Protein AF-0000000086525917 (afdb_homodimer)

Sequence (280 aa):
MMDATLRRAALCASLAAGVALLPAAGRAHDAGDNVHTVMQQAVPEAPGKLAVVATVDYAPGQASEAHRHLGSVFAVVSKGEVLSQVNGGPLHRYRAGEGWYEAPGSRHQVSRNASATEPAQLVVFGLTGEHVPLTSPIGQMMDATLRRAALCASLAAGVALLPAAGRAHDAGDNVHTVMQQAVPEAPGKLAVVATVDYAPGQASEAHRHLGSVFAVVSKGEVLSQVNGGPLHRYRAGEGWYEAPGSRHQVSRNASATEPAQLVVFGLTGEHVPLTSPIGQ

Secondary structure (DSSP, 8-state):
----------------------------------EEEEEEEE-TTSTTEEEEEEEEEE-TT-BPPPEE-SSEEEEEEEESEEEEEETT---EEEETT-EEEE-TT-EEEEEEES-SSS-EEEEEEEEEETT--S-EE---/----------------------------------EEEEEEEE-TTSTTEEEEEEEEEE-TT-BPPPEE-SSEEEEEEEESEEEEEETT---EEEETT-EEEE-TT-EEEEEEES-SSS-EEEEEEEEEETT--S-EE---

Structure (mmCIF, N/CA/C/O backbone):
data_AF-0000000086525917-model_v1
#
loop_
_entity.id
_entity.type
_entity.pdbx_description
1 polymer 'Cupin domain-containing protein'
#
loop_
_atom_site.group_PDB
_atom_site.id
_atom_site.type_symbol
_atom_site.label_atom_id
_atom_site.label_alt_id
_atom_site.label_comp_id
_atom_site.label_asym_id
_atom_site.label_entity_id
_atom_site.label_seq_id
_atom_site.pdbx_PDB_ins_code
_atom_site.Cartn_x
_atom_site.Cartn_y
_atom_site.Cartn_z
_atom_site.occupancy
_atom_site.B_iso_or_equiv
_atom_site.auth_seq_id
_atom_site.auth_comp_id
_atom_site.auth_asym_id
_atom_site.auth_atom_id
_atom_site.pdbx_PDB_model_num
ATOM 1 N N . MET A 1 1 ? -84.062 23.562 48.688 1 33.09 1 MET A N 1
ATOM 2 C CA . MET A 1 1 ? -82.688 23.875 48.875 1 33.09 1 MET A CA 1
ATOM 3 C C . MET A 1 1 ? -81.812 22.781 48.281 1 33.09 1 MET A C 1
ATOM 5 O O . MET A 1 1 ? -81.625 21.703 48.875 1 33.09 1 MET A O 1
ATOM 9 N N . MET A 1 2 ? -81.875 22.609 46.875 1 34.25 2 MET A N 1
ATOM 10 C CA . MET A 1 2 ? -81.375 21.609 45.938 1 34.25 2 MET A CA 1
ATOM 11 C C . MET A 1 2 ? -79.875 21.594 45.906 1 34.25 2 MET A C 1
ATOM 13 O O . MET A 1 2 ? -79.25 22.641 45.719 1 34.25 2 MET A O 1
ATOM 17 N N . ASP A 1 3 ? -79.25 20.75 46.656 1 31.39 3 ASP A N 1
ATOM 18 C CA . ASP A 1 3 ? -77.875 20.469 46.875 1 31.39 3 ASP A CA 1
ATOM 19 C C . ASP A 1 3 ? -77.188 20.016 45.594 1 31.39 3 ASP A C 1
ATOM 21 O O . ASP A 1 3 ? -77.438 18.922 45.094 1 31.39 3 ASP A O 1
ATOM 25 N N . ALA A 1 4 ? -77.125 20.891 44.5 1 38.25 4 ALA A N 1
ATOM 26 C CA . ALA A 1 4 ? -76.438 20.531 43.25 1 38.25 4 ALA A CA 1
ATOM 27 C C . ALA A 1 4 ? -75 20.078 43.5 1 38.25 4 ALA A C 1
ATOM 29 O O . ALA A 1 4 ? -74.25 20.75 44.219 1 38.25 4 ALA A O 1
ATOM 30 N N . THR A 1 5 ? -74.812 18.734 43.594 1 39.62 5 THR A N 1
ATOM 31 C CA . THR A 1 5 ? -73.562 17.953 43.656 1 39.62 5 THR A CA 1
ATOM 32 C C . THR A 1 5 ? -72.625 18.297 42.5 1 39.62 5 THR A C 1
ATOM 34 O O . THR A 1 5 ? -73 18.109 41.344 1 39.62 5 THR A O 1
ATOM 37 N N . LEU A 1 6 ? -72 19.5 42.469 1 39.81 6 LEU A N 1
ATOM 38 C CA . LEU A 1 6 ? -71.062 19.875 41.438 1 39.81 6 LEU A CA 1
ATOM 39 C C . LEU A 1 6 ? -70 18.812 41.281 1 39.81 6 LEU A C 1
ATOM 41 O O . LEU A 1 6 ? -69.312 18.453 42.25 1 39.81 6 LEU A O 1
ATOM 45 N N . ARG A 1 7 ? -70.25 17.875 40.406 1 37.84 7 ARG A N 1
ATOM 46 C CA . ARG A 1 7 ? -69.25 16.844 40 1 37.84 7 ARG A CA 1
ATOM 47 C C . ARG A 1 7 ? -68 17.469 39.469 1 37.84 7 ARG A C 1
ATOM 49 O O . ARG A 1 7 ? -68 18.266 38.531 1 37.84 7 ARG A O 1
ATOM 56 N N . ARG A 1 8 ? -67 17.781 40.312 1 40.84 8 ARG A N 1
ATOM 57 C CA . ARG A 1 8 ? -65.688 18.234 39.969 1 40.84 8 ARG A CA 1
ATOM 58 C C . ARG A 1 8 ? -65 17.25 39 1 40.84 8 ARG A C 1
ATOM 60 O O . ARG A 1 8 ? -64.875 16.062 39.312 1 40.84 8 ARG A O 1
ATOM 67 N N . ALA A 1 9 ? -65.25 17.391 37.688 1 36.97 9 ALA A N 1
ATOM 68 C CA . ALA A 1 9 ? -64.5 16.609 36.688 1 36.97 9 ALA A CA 1
ATOM 69 C C . ALA A 1 9 ? -63.031 16.734 36.844 1 36.97 9 ALA A C 1
ATOM 71 O O . ALA A 1 9 ? -62.5 17.859 36.906 1 36.97 9 ALA A O 1
ATOM 72 N N . ALA A 1 10 ? -62.344 15.773 37.438 1 40.5 10 ALA A N 1
ATOM 73 C CA . ALA A 1 10 ? -60.906 15.57 37.562 1 40.5 10 ALA A CA 1
ATOM 74 C C . ALA A 1 10 ? -60.25 15.477 36.188 1 40.5 10 ALA A C 1
ATOM 76 O O . ALA A 1 10 ? -60.562 14.594 35.406 1 40.5 10 ALA A O 1
ATOM 77 N N . LEU A 1 11 ? -60.094 16.641 35.5 1 39.81 11 LEU A N 1
ATOM 78 C CA . LEU A 1 11 ? -59.312 16.609 34.25 1 39.81 11 LEU A CA 1
ATOM 79 C C . LEU A 1 11 ? -57.969 15.93 34.5 1 39.81 11 LEU A C 1
ATOM 81 O O . LEU A 1 11 ? -57.188 16.344 35.375 1 39.81 11 LEU A O 1
ATOM 85 N N . CYS A 1 12 ? -57.781 14.648 34.188 1 41.06 12 CYS A N 1
ATOM 86 C CA . CYS A 1 12 ? -56.531 13.867 34.188 1 41.06 12 CYS A CA 1
ATOM 87 C C . CYS A 1 12 ? -55.562 14.422 33.156 1 41.06 12 CYS A C 1
ATOM 89 O O . CYS A 1 12 ? -55.812 14.422 31.969 1 41.06 12 CYS A O 1
ATOM 91 N N . ALA A 1 13 ? -54.906 15.555 33.438 1 42.28 13 ALA A N 1
ATOM 92 C CA . ALA A 1 13 ? -53.812 16.031 32.625 1 42.28 13 ALA A CA 1
ATOM 93 C C . ALA A 1 13 ? -52.781 14.922 32.375 1 42.28 13 ALA A C 1
AT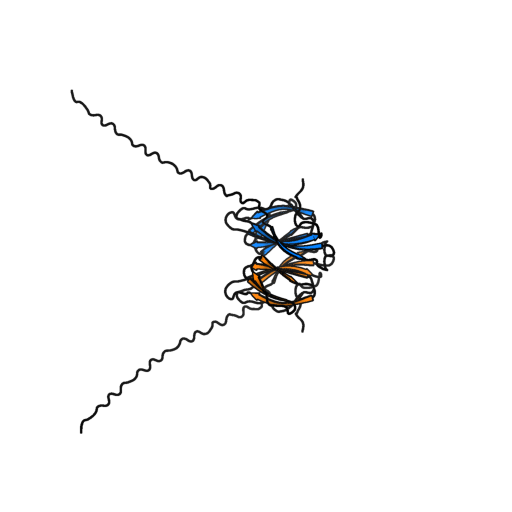OM 95 O O . ALA A 1 13 ? -52.25 14.367 33.312 1 42.28 13 ALA A O 1
ATOM 96 N N . SER A 1 14 ? -52.969 14.125 31.344 1 43.91 14 SER A N 1
ATOM 97 C CA . SER A 1 14 ? -51.969 13.18 30.891 1 43.91 14 SER A CA 1
ATOM 98 C C . SER A 1 14 ? -50.656 13.883 30.594 1 43.91 14 SER A C 1
ATOM 100 O O . SER A 1 14 ? -50.594 14.828 29.812 1 43.91 14 SER A O 1
ATOM 102 N N . LEU A 1 15 ? -49.75 14.023 31.547 1 48.81 15 LEU A N 1
ATOM 103 C CA . LEU A 1 15 ? -48.375 14.453 31.359 1 48.81 15 LEU A CA 1
ATOM 104 C C . LEU A 1 15 ? -47.656 13.57 30.344 1 48.81 15 LEU A C 1
ATOM 106 O O . LEU A 1 15 ? -47.438 12.383 30.594 1 48.81 15 LEU A O 1
ATOM 110 N N . ALA A 1 16 ? -47.844 13.867 29.062 1 45.06 16 ALA A N 1
ATOM 111 C CA . ALA A 1 16 ? -47 13.219 28.062 1 45.06 16 ALA A CA 1
ATOM 112 C C . ALA A 1 16 ? -45.531 13.453 28.359 1 45.06 16 ALA A C 1
ATOM 114 O O . ALA A 1 16 ? -45.062 14.594 28.344 1 45.06 16 ALA A O 1
ATOM 115 N N . ALA A 1 17 ? -44.844 12.602 29.125 1 47.62 17 ALA A N 1
ATOM 116 C CA . ALA A 1 17 ? -43.406 12.609 29.281 1 47.62 17 ALA A CA 1
ATOM 117 C C . ALA A 1 17 ? -42.688 12.492 27.938 1 47.62 17 ALA A C 1
ATOM 119 O O . ALA A 1 17 ? -42.812 11.484 27.25 1 47.62 17 ALA A O 1
ATOM 120 N N . GLY A 1 18 ? -42.469 13.641 27.219 1 46.22 18 GLY A N 1
ATOM 121 C CA . GLY A 1 18 ? -41.625 13.617 26.047 1 46.22 18 GLY A CA 1
ATOM 122 C C . GLY A 1 18 ? -40.281 12.922 26.266 1 46.22 18 GLY A C 1
ATOM 123 O O . GLY A 1 18 ? -39.562 13.242 27.219 1 46.22 18 GLY A O 1
ATOM 124 N N . VAL A 1 19 ? -40.125 11.695 25.75 1 49.75 19 VAL A N 1
ATOM 125 C CA . VAL A 1 19 ? -38.844 11.023 25.703 1 49.75 19 VAL A CA 1
ATOM 126 C C . VAL A 1 19 ? -37.812 11.898 24.953 1 49.75 19 VAL A C 1
ATOM 128 O O . VAL A 1 19 ? -37.969 12.133 23.75 1 49.75 19 VAL A O 1
ATOM 131 N N . ALA A 1 20 ? -37.156 12.844 25.672 1 45.22 20 ALA A N 1
ATOM 132 C CA . ALA A 1 20 ? -35.969 13.477 25.062 1 45.22 20 ALA A CA 1
ATOM 133 C C . ALA A 1 20 ? -35.031 12.43 24.5 1 45.22 20 ALA A C 1
ATOM 135 O O . 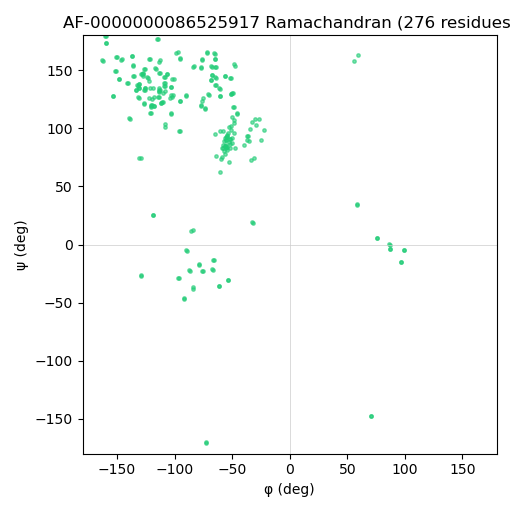ALA A 1 20 ? -34.469 11.633 25.234 1 45.22 20 ALA A O 1
ATOM 136 N N . LEU A 1 21 ? -35.094 12.117 23.234 1 47.06 21 LEU A N 1
ATOM 137 C CA . LEU A 1 21 ? -34 11.359 22.609 1 47.06 21 LEU A CA 1
ATOM 138 C C . LEU A 1 21 ? -32.656 12.016 22.875 1 47.06 21 LEU A C 1
ATOM 140 O O . LEU A 1 21 ? -32.375 13.094 22.328 1 47.06 21 LEU A O 1
ATOM 144 N N . LEU A 1 22 ? -32.031 11.758 24.047 1 44.56 22 LEU A N 1
ATOM 145 C CA . LEU A 1 22 ? -30.641 12.172 24.188 1 44.56 22 LEU A CA 1
ATOM 146 C C . LEU A 1 22 ? -29.828 11.781 22.938 1 44.56 22 LEU A C 1
ATOM 148 O O . LEU A 1 22 ? -29.922 10.648 22.469 1 44.56 22 LEU A O 1
ATOM 152 N N . PRO A 1 23 ? -29.391 12.797 22.219 1 44.66 23 PRO A N 1
ATOM 153 C CA . PRO A 1 23 ? -28.469 12.367 21.172 1 44.66 23 PRO A CA 1
ATOM 154 C C . PRO A 1 23 ? -27.359 11.453 21.688 1 44.66 23 PRO A C 1
ATOM 156 O O . PRO A 1 23 ? -26.922 11.602 22.844 1 44.66 23 PRO A O 1
ATOM 159 N N . ALA A 1 24 ? -27.375 10.188 21.359 1 38.22 24 ALA A N 1
ATOM 160 C CA . ALA A 1 24 ? -26.188 9.391 21.625 1 38.22 24 ALA A CA 1
ATOM 161 C C . ALA A 1 24 ? -24.922 10.195 21.328 1 38.22 24 ALA A C 1
ATOM 163 O O . ALA A 1 24 ? -24.703 10.648 20.203 1 38.22 24 ALA A O 1
ATOM 164 N N . ALA A 1 25 ? -24.438 10.977 22.281 1 35.47 25 ALA A N 1
ATOM 165 C CA . ALA A 1 25 ? -23.062 11.438 22.031 1 35.47 25 ALA A CA 1
ATOM 166 C C . ALA A 1 25 ? -22.234 10.344 21.375 1 35.47 25 ALA A C 1
ATOM 168 O O . ALA A 1 25 ? -22.141 9.227 21.891 1 35.47 25 ALA A O 1
ATOM 169 N N . GLY A 1 26 ? -22.156 10.312 20.109 1 36.97 26 GLY A N 1
ATOM 170 C CA . GLY A 1 26 ? -21.172 9.43 19.516 1 36.97 26 GLY A CA 1
ATOM 171 C C . GLY A 1 26 ? -19.891 9.312 20.328 1 36.97 26 GLY A C 1
ATOM 172 O O . GLY A 1 26 ? -19.359 10.32 20.797 1 36.97 26 GLY A O 1
ATOM 173 N N . ARG A 1 27 ? -19.734 8.25 21.109 1 36.31 27 ARG A N 1
ATOM 174 C CA . ARG A 1 27 ? -18.422 8.008 21.703 1 36.31 27 ARG A CA 1
ATOM 175 C C . ARG A 1 27 ? -17.312 8.641 20.859 1 36.31 27 ARG A C 1
ATOM 177 O O . ARG A 1 27 ? -17.219 8.383 19.656 1 36.31 27 ARG A O 1
ATOM 184 N N . ALA A 1 28 ? -16.938 9.867 21.094 1 34.94 28 ALA A N 1
ATOM 185 C CA . ALA A 1 28 ? -15.648 10.273 20.547 1 34.94 28 ALA A CA 1
ATOM 186 C C . ALA A 1 28 ? -14.688 9.094 20.484 1 34.94 28 ALA A C 1
ATOM 188 O O . ALA A 1 28 ? -14.352 8.5 21.516 1 34.94 28 ALA A O 1
ATOM 189 N N . HIS A 1 29 ? -14.789 8.156 19.609 1 40 29 HIS A N 1
ATOM 190 C CA . HIS A 1 29 ? -13.789 7.105 19.516 1 40 29 HIS A CA 1
ATOM 191 C C . HIS A 1 29 ? -12.406 7.629 19.875 1 40 29 HIS A C 1
ATOM 193 O O . HIS A 1 29 ? -12.023 8.727 19.469 1 40 29 HIS A O 1
ATOM 199 N N . ASP A 1 30 ? -11.859 7.367 20.938 1 38.81 30 ASP A N 1
ATOM 200 C CA . ASP A 1 30 ? -10.508 7.621 21.438 1 38.81 30 ASP A CA 1
ATOM 201 C C . ASP A 1 30 ? -9.492 7.645 20.297 1 38.81 30 ASP A C 1
ATOM 203 O O . ASP A 1 30 ? -9.602 6.859 19.359 1 38.81 30 ASP A O 1
ATOM 207 N N . ALA A 1 31 ? -8.914 8.797 19.875 1 45.47 31 ALA A N 1
ATOM 208 C CA . ALA A 1 31 ? -7.777 9.055 19 1 45.47 31 ALA A CA 1
ATOM 209 C C . ALA A 1 31 ? -6.73 7.953 19.109 1 45.47 31 ALA A C 1
ATOM 211 O O . ALA A 1 31 ? -5.691 8.141 19.75 1 45.47 31 ALA A O 1
ATOM 212 N N . GLY A 1 32 ? -7.105 6.777 19.625 1 50.53 32 GLY A N 1
ATOM 213 C CA . GLY A 1 32 ? -6.066 5.766 19.703 1 50.53 32 GLY A CA 1
ATOM 214 C C . GLY A 1 32 ? -5.289 5.613 18.406 1 50.53 32 GLY A C 1
ATOM 215 O O . GLY A 1 32 ? -5.699 6.133 17.359 1 50.53 32 GLY A O 1
ATOM 216 N N . ASP A 1 33 ? -3.998 5.098 18.531 1 67.25 33 ASP A N 1
ATOM 217 C CA . ASP A 1 33 ? -3.092 4.867 17.422 1 67.25 33 ASP A CA 1
ATOM 218 C C . ASP A 1 33 ? -3.742 3.98 16.359 1 67.25 33 ASP A C 1
ATOM 220 O O . ASP A 1 33 ? -4.074 2.824 16.625 1 67.25 33 ASP A O 1
ATOM 224 N N . ASN A 1 34 ? -4.344 4.449 15.359 1 91.56 34 ASN A N 1
ATOM 225 C CA . ASN A 1 34 ? -5.039 3.727 14.297 1 91.56 34 ASN A CA 1
ATOM 226 C C . ASN A 1 34 ? -4.082 3.299 13.195 1 91.56 34 ASN A C 1
ATOM 228 O O . ASN A 1 34 ? -4.516 2.926 12.102 1 91.56 34 ASN A O 1
ATOM 232 N N . VAL A 1 35 ? -2.766 3.453 13.57 1 96.06 35 VAL A N 1
ATOM 233 C CA . VAL A 1 35 ? -1.749 3.053 12.602 1 96.06 35 VAL A CA 1
ATOM 234 C C . VAL A 1 35 ? -1.166 1.697 13 1 96.06 35 VAL A C 1
ATOM 236 O O . VAL A 1 35 ? -0.721 1.512 14.133 1 96.06 35 VAL A O 1
ATOM 239 N N . HIS A 1 36 ? -1.15 0.739 12.133 1 97 36 HIS A N 1
ATOM 240 C CA . HIS A 1 36 ? -0.613 -0.601 12.344 1 97 36 HIS A CA 1
ATOM 241 C C . HIS A 1 36 ? 0.493 -0.913 11.344 1 97 36 HIS A C 1
ATOM 243 O O . HIS A 1 36 ? 0.228 -1.069 10.148 1 97 36 HIS A O 1
ATOM 249 N N . THR A 1 37 ? 1.729 -1.052 11.914 1 97.62 37 THR A N 1
ATOM 250 C CA . THR A 1 37 ? 2.84 -1.391 11.031 1 97.62 37 THR A CA 1
ATOM 251 C C . THR A 1 37 ? 2.719 -2.828 10.539 1 97.62 37 THR A C 1
ATOM 253 O O . THR A 1 37 ? 2.545 -3.754 11.336 1 97.62 37 THR A O 1
ATOM 256 N N . VAL A 1 38 ? 2.828 -3.004 9.219 1 98.69 38 VAL A N 1
ATOM 257 C CA . VAL A 1 38 ? 2.789 -4.324 8.602 1 98.69 38 VAL A CA 1
ATOM 258 C C . VAL A 1 38 ? 4.207 -4.875 8.469 1 98.69 38 VAL A C 1
ATOM 260 O O . VAL A 1 38 ? 4.469 -6.023 8.836 1 98.69 38 VAL A O 1
ATOM 263 N N . MET A 1 39 ? 5.148 -4.027 7.969 1 98.44 39 MET A N 1
ATOM 264 C CA . MET A 1 39 ? 6.551 -4.402 7.836 1 98.44 39 MET A CA 1
ATOM 265 C C . MET A 1 39 ? 7.426 -3.166 7.645 1 98.44 39 MET A C 1
ATOM 267 O O . MET A 1 39 ? 6.93 -2.096 7.297 1 98.44 39 MET A O 1
ATOM 271 N N . GLN A 1 40 ? 8.664 -3.305 7.926 1 98.31 40 GLN A N 1
ATOM 272 C CA . GLN A 1 40 ? 9.734 -2.361 7.629 1 98.31 40 GLN A CA 1
ATOM 273 C C . GLN A 1 40 ? 10.922 -3.062 6.973 1 98.31 40 GLN A C 1
ATOM 275 O O . GLN A 1 40 ? 11.281 -4.176 7.363 1 98.31 40 GLN A O 1
ATOM 280 N N . GLN A 1 41 ? 11.461 -2.416 5.996 1 98.5 41 GLN A N 1
ATOM 281 C CA . GLN A 1 41 ? 12.492 -3.094 5.211 1 98.5 41 GLN A CA 1
ATOM 282 C C . GLN A 1 41 ? 13.445 -2.09 4.578 1 98.5 41 GLN A C 1
ATOM 284 O O . GLN A 1 41 ? 13.016 -1.128 3.939 1 98.5 41 GLN A O 1
ATOM 289 N N . ALA A 1 42 ? 14.766 -2.311 4.809 1 98.5 42 ALA A N 1
ATOM 290 C CA . ALA A 1 42 ? 15.727 -1.592 3.971 1 98.5 42 ALA A CA 1
ATOM 291 C C . ALA A 1 42 ? 15.672 -2.094 2.531 1 98.5 42 ALA A C 1
ATOM 293 O O . ALA A 1 42 ? 15.492 -3.289 2.289 1 98.5 42 ALA A O 1
ATOM 294 N N . VAL A 1 43 ? 15.812 -1.153 1.599 1 98.56 43 VAL A N 1
ATOM 295 C CA . VAL A 1 43 ? 15.797 -1.553 0.196 1 98.56 43 VAL A CA 1
ATOM 296 C C . VAL A 1 43 ? 17.031 -1.002 -0.511 1 98.56 43 VAL A C 1
ATOM 298 O O . VAL A 1 43 ? 17.5 0.094 -0.193 1 98.56 43 VAL A O 1
ATOM 301 N N . PRO A 1 44 ? 17.547 -1.73 -1.468 1 98.31 44 PRO A N 1
ATOM 302 C CA . PRO A 1 44 ? 18.766 -1.266 -2.135 1 98.31 44 PRO A CA 1
ATOM 303 C C . PRO A 1 44 ? 18.547 0.007 -2.949 1 98.31 44 PRO A C 1
ATOM 305 O O . PRO A 1 44 ? 19.484 0.761 -3.191 1 98.31 44 PRO A O 1
ATOM 308 N N . GLU A 1 45 ? 17.328 0.297 -3.34 1 98.31 45 GLU A N 1
ATOM 309 C CA . GLU A 1 45 ? 17.031 1.445 -4.191 1 98.31 45 GLU A CA 1
ATOM 310 C C . GLU A 1 45 ? 17.078 2.748 -3.398 1 98.31 45 GLU A C 1
ATOM 312 O O . GLU A 1 45 ? 17.234 3.828 -3.977 1 98.31 45 GLU A O 1
ATOM 317 N N . ALA A 1 46 ? 16.906 2.652 -2.08 1 98.31 46 ALA A N 1
ATOM 318 C CA . ALA A 1 46 ? 16.875 3.826 -1.21 1 98.31 46 ALA A CA 1
ATOM 319 C C . ALA A 1 46 ? 17.828 3.658 -0.032 1 98.31 46 ALA A C 1
ATOM 321 O O . ALA A 1 46 ? 17.391 3.543 1.116 1 98.31 46 ALA A O 1
ATOM 322 N N . PRO A 1 47 ? 19.141 3.785 -0.338 1 97.31 47 PRO A N 1
ATOM 323 C CA . PRO A 1 47 ? 20.109 3.549 0.732 1 97.31 47 PRO A CA 1
ATOM 324 C C . PRO A 1 47 ? 19.938 4.504 1.91 1 97.31 47 PRO A C 1
ATOM 326 O O . PRO A 1 47 ? 19.75 5.707 1.712 1 97.31 47 PRO A O 1
ATOM 329 N N . GLY A 1 48 ? 19.969 3.932 3.094 1 96.81 48 GLY A N 1
ATOM 330 C CA . GLY A 1 48 ? 19.875 4.73 4.305 1 96.81 48 GLY A CA 1
ATOM 331 C C . GLY A 1 48 ? 18.438 5.008 4.727 1 96.81 48 GLY A C 1
ATOM 332 O O . GLY A 1 48 ? 18.203 5.715 5.707 1 96.81 48 GLY A O 1
ATOM 333 N N . LYS A 1 49 ? 17.531 4.477 3.934 1 98.19 49 LYS A N 1
ATOM 334 C CA . LYS A 1 49 ? 16.125 4.609 4.254 1 98.19 49 LYS A CA 1
ATOM 335 C C . LYS A 1 49 ? 15.5 3.258 4.594 1 98.19 49 LYS A C 1
ATOM 337 O O . LYS A 1 49 ? 16.078 2.211 4.285 1 98.19 49 LYS A O 1
ATOM 342 N N . LEU A 1 50 ? 14.445 3.348 5.305 1 98.25 50 LEU A N 1
ATOM 343 C CA . LEU A 1 50 ? 13.555 2.201 5.465 1 98.25 50 LEU A CA 1
ATOM 344 C C . LEU A 1 50 ? 12.25 2.412 4.707 1 98.25 50 LEU A C 1
ATOM 346 O O . LEU A 1 50 ? 11.664 3.498 4.758 1 98.25 50 LEU A O 1
ATOM 350 N N . ALA A 1 51 ? 11.859 1.391 3.945 1 98.75 51 ALA A N 1
ATOM 351 C CA . ALA A 1 51 ? 10.469 1.314 3.529 1 98.75 51 ALA A CA 1
ATOM 352 C C . ALA A 1 51 ? 9.578 0.842 4.676 1 98.75 51 ALA A C 1
ATOM 354 O O . ALA A 1 51 ? 9.844 -0.193 5.293 1 98.75 51 ALA A O 1
ATOM 355 N N . VAL A 1 52 ? 8.602 1.61 4.992 1 98.69 52 VAL A N 1
ATOM 356 C CA . VAL A 1 52 ? 7.629 1.267 6.027 1 98.69 52 VAL A CA 1
ATOM 357 C C . VAL A 1 52 ? 6.254 1.061 5.402 1 98.69 52 VAL A C 1
ATOM 359 O O . VAL A 1 52 ? 5.781 1.904 4.637 1 98.69 52 VAL A O 1
ATOM 362 N N . VAL A 1 53 ? 5.613 -0.092 5.672 1 98.88 53 VAL A N 1
ATOM 363 C CA . VAL A 1 53 ? 4.254 -0.389 5.234 1 98.88 53 VAL A CA 1
ATOM 364 C C . VAL A 1 53 ? 3.332 -0.478 6.449 1 98.88 53 VAL A C 1
ATOM 366 O O . VAL A 1 53 ? 3.648 -1.156 7.43 1 98.88 53 VAL A O 1
ATOM 369 N N . ALA A 1 54 ? 2.219 0.199 6.328 1 98.69 54 ALA A N 1
ATOM 370 C CA . ALA A 1 54 ? 1.287 0.198 7.453 1 98.69 54 ALA A CA 1
ATOM 371 C C . ALA A 1 54 ? -0.159 0.255 6.969 1 98.69 54 ALA A C 1
ATOM 373 O O . ALA A 1 54 ? -0.421 0.628 5.824 1 98.69 54 ALA A O 1
ATOM 374 N N . THR A 1 55 ? -1.064 -0.163 7.801 1 98.81 55 THR A N 1
ATOM 375 C CA . THR A 1 55 ? -2.48 0.147 7.629 1 98.81 55 THR A CA 1
ATOM 376 C C . THR A 1 55 ? -2.936 1.182 8.656 1 98.81 55 THR A C 1
ATOM 378 O O . THR A 1 55 ? -2.393 1.247 9.758 1 98.81 55 THR A O 1
ATOM 381 N N . VAL A 1 56 ? -3.852 2.002 8.258 1 98.69 56 VAL A N 1
ATOM 382 C CA . VAL A 1 56 ? -4.512 2.971 9.125 1 98.69 56 VAL A CA 1
ATOM 383 C C . VAL A 1 56 ? -6.016 2.703 9.148 1 98.69 56 VAL A C 1
ATOM 385 O O . VAL A 1 56 ? -6.688 2.793 8.117 1 98.69 56 VAL A O 1
ATOM 388 N N . ASP A 1 57 ? -6.488 2.426 10.281 1 98.5 57 ASP A N 1
ATOM 389 C CA . ASP A 1 57 ? -7.906 2.115 10.414 1 98.5 57 ASP A CA 1
ATOM 390 C C . ASP A 1 57 ? -8.68 3.297 11 1 98.5 57 ASP A C 1
ATOM 392 O O . ASP A 1 57 ? -8.242 3.9 11.984 1 98.5 57 ASP A O 1
ATOM 396 N N . TYR A 1 58 ? -9.812 3.57 10.398 1 98.44 58 TYR A N 1
ATOM 397 C CA . TYR A 1 58 ? -10.711 4.602 10.906 1 98.44 58 TYR A CA 1
ATOM 398 C C . TYR A 1 58 ? -12.07 4.016 11.258 1 98.44 58 TYR A C 1
ATOM 400 O O . TYR A 1 58 ? -12.75 3.441 10.406 1 98.44 58 TYR A O 1
ATOM 408 N N . ALA A 1 59 ? -12.438 4.145 12.477 1 98.06 59 ALA A N 1
ATOM 409 C CA . ALA A 1 59 ? -13.844 3.932 12.812 1 98.06 59 ALA A CA 1
ATOM 410 C C . ALA A 1 59 ? -14.727 4.996 12.172 1 98.06 59 ALA A C 1
ATOM 412 O O . ALA A 1 59 ? -14.227 6 11.664 1 98.06 59 ALA A O 1
ATOM 413 N N . PRO A 1 60 ? -16.109 4.758 12.117 1 98.38 60 PRO A N 1
ATOM 414 C CA . PRO A 1 60 ? -17 5.793 11.594 1 98.38 60 PRO A CA 1
ATOM 415 C C . PRO A 1 60 ? -16.734 7.164 12.219 1 98.38 60 PRO A C 1
ATOM 417 O O . PRO A 1 60 ? -16.766 7.305 13.438 1 98.38 60 PRO A O 1
ATOM 420 N N . GLY A 1 61 ? -16.375 8.055 11.391 1 96.88 61 GLY A N 1
ATOM 421 C CA . GLY A 1 61 ? -16.219 9.43 11.82 1 96.88 61 GLY A CA 1
ATOM 422 C C . GLY A 1 61 ? -14.844 9.727 12.383 1 96.88 61 GLY A C 1
ATOM 423 O O . GLY A 1 61 ? -14.516 10.883 12.664 1 96.88 61 GLY A O 1
ATOM 424 N N . GLN A 1 62 ? -14.023 8.773 12.484 1 98.06 62 GLN A N 1
ATOM 425 C CA . GLN A 1 62 ? -12.727 8.953 13.133 1 98.06 62 GLN A CA 1
ATOM 426 C C . GLN A 1 62 ? -11.75 9.68 12.211 1 98.06 62 GLN A C 1
ATOM 428 O O . GLN A 1 62 ? -11.875 9.617 10.992 1 98.06 62 GLN A O 1
ATOM 433 N N . ALA A 1 63 ? -10.836 10.375 12.859 1 97.69 63 ALA A N 1
ATOM 434 C CA . ALA A 1 63 ? -9.789 11.102 12.141 1 97.69 63 ALA A CA 1
ATOM 435 C C . ALA A 1 63 ? -8.43 10.898 12.797 1 97.69 63 ALA A C 1
ATOM 437 O O . ALA A 1 63 ? -8.344 10.547 13.977 1 97.69 63 ALA A O 1
ATOM 438 N N . SER A 1 64 ? -7.422 11.039 11.969 1 97 64 SER A N 1
ATOM 439 C CA . SER A 1 64 ? -6.066 11.125 12.508 1 97 64 SER A CA 1
ATOM 440 C C . SER A 1 64 ? -5.738 12.547 12.945 1 97 64 SER A C 1
ATOM 442 O O . SER A 1 64 ? -6.27 13.516 12.391 1 97 64 SER A O 1
ATOM 444 N N . GLU A 1 65 ? -4.812 12.625 13.93 1 95.5 65 GLU A N 1
ATOM 445 C CA . GLU A 1 65 ? -4.266 13.945 14.242 1 95.5 65 GLU A CA 1
ATOM 446 C C . GLU A 1 65 ? -3.428 14.477 13.086 1 95.5 65 GLU A C 1
ATOM 448 O O . GLU A 1 65 ? -2.74 13.711 12.398 1 95.5 65 GLU A O 1
ATOM 453 N N . ALA A 1 66 ? -3.502 15.805 12.945 1 97.25 66 ALA A N 1
ATOM 454 C CA . ALA A 1 66 ? -2.641 16.438 11.953 1 97.25 66 ALA A CA 1
ATOM 455 C C . ALA A 1 66 ? -1.173 16.109 12.211 1 97.25 66 ALA A C 1
ATOM 457 O O . ALA A 1 66 ? -0.731 16.078 13.359 1 97.25 66 ALA A O 1
ATOM 458 N N . HIS A 1 67 ? -0.396 15.961 11.141 1 97.56 67 HIS A N 1
ATOM 459 C CA . HIS A 1 67 ? 0.997 15.539 11.266 1 97.56 67 HIS A CA 1
ATOM 460 C C . HIS A 1 67 ? 1.8 15.922 10.031 1 97.56 67 HIS A C 1
ATOM 462 O O . HIS A 1 67 ? 1.246 16.453 9.062 1 97.56 67 HIS A O 1
ATOM 468 N N . ARG A 1 68 ? 3.129 15.695 10.141 1 97.56 68 ARG A N 1
ATOM 469 C CA . ARG A 1 68 ? 4.051 15.883 9.023 1 97.56 68 ARG A CA 1
ATOM 470 C C . ARG A 1 68 ? 4.703 14.562 8.625 1 97.56 68 ARG A C 1
ATOM 472 O O . ARG A 1 68 ? 4.855 13.664 9.453 1 97.56 68 ARG A O 1
ATOM 479 N N . HIS A 1 69 ? 5.02 14.516 7.41 1 97.75 69 HIS A N 1
ATOM 480 C CA . HIS A 1 69 ? 5.84 13.43 6.895 1 97.75 69 HIS A CA 1
ATOM 481 C C . HIS A 1 69 ? 7.227 13.922 6.496 1 97.75 69 HIS A C 1
ATOM 483 O O . HIS A 1 69 ? 7.352 14.812 5.645 1 97.75 69 HIS A O 1
ATOM 489 N N . LEU A 1 70 ? 8.234 13.336 7.086 1 97.44 70 LEU A N 1
ATOM 490 C CA . LEU A 1 70 ? 9.594 13.781 6.789 1 97.44 70 LEU A CA 1
ATOM 491 C C . LEU A 1 70 ? 10.148 13.055 5.57 1 97.44 70 LEU A C 1
ATOM 493 O O . LEU A 1 70 ? 11.133 13.5 4.973 1 97.44 70 LEU A O 1
ATOM 497 N N . GLY A 1 71 ? 9.625 11.914 5.227 1 98.19 71 GLY A N 1
ATOM 498 C CA . GLY A 1 71 ? 9.914 11.203 3.99 1 98.19 71 GLY A CA 1
ATOM 499 C C . GLY A 1 71 ? 8.711 11.078 3.076 1 98.19 71 GLY A C 1
ATOM 500 O O . GLY A 1 71 ? 7.629 11.562 3.398 1 98.19 71 GLY A O 1
ATOM 501 N N . SER A 1 72 ? 8.93 10.477 1.854 1 98.81 72 SER A N 1
ATOM 502 C CA . SER A 1 72 ? 7.844 10.242 0.907 1 98.81 72 SER A CA 1
ATOM 503 C C . SER A 1 72 ? 6.824 9.258 1.468 1 98.81 72 SER A C 1
ATOM 505 O O . SER A 1 72 ? 7.195 8.25 2.066 1 98.81 72 SER A O 1
ATOM 507 N N . VAL A 1 73 ? 5.547 9.578 1.272 1 98.88 73 VAL A N 1
ATOM 508 C CA . VAL A 1 73 ? 4.473 8.688 1.696 1 98.88 73 VAL A CA 1
ATOM 509 C C . VAL A 1 73 ? 3.463 8.523 0.563 1 98.88 73 VAL A C 1
ATOM 511 O O . VAL A 1 73 ? 3.102 9.492 -0.105 1 98.88 73 VAL A O 1
ATOM 514 N N . PHE A 1 74 ? 3.016 7.301 0.339 1 98.94 74 PHE A N 1
ATOM 515 C CA . PHE A 1 74 ? 1.93 6.93 -0.56 1 98.94 74 PHE A CA 1
ATOM 516 C C . PHE A 1 74 ? 0.755 6.348 0.218 1 98.94 74 PHE A C 1
ATOM 518 O O . PHE A 1 74 ? 0.93 5.426 1.019 1 98.94 74 PHE A O 1
ATOM 525 N N . ALA A 1 75 ? -0.394 6.871 0.008 1 98.94 75 ALA A N 1
ATOM 526 C CA . ALA A 1 75 ? -1.594 6.355 0.664 1 98.94 75 ALA A CA 1
ATOM 527 C C . ALA A 1 75 ? -2.604 5.848 -0.361 1 98.94 75 ALA A C 1
ATOM 529 O O . ALA A 1 75 ? -2.822 6.484 -1.395 1 98.94 75 ALA A O 1
ATOM 530 N N . VAL A 1 76 ? -3.158 4.738 -0.143 1 99 76 VAL A N 1
ATOM 531 C CA . VAL A 1 76 ? -4.254 4.176 -0.925 1 99 76 VAL A CA 1
ATOM 532 C C . VAL A 1 76 ? -5.418 3.826 -0.004 1 99 76 VAL A C 1
ATOM 534 O O . VAL A 1 76 ? -5.227 3.211 1.046 1 99 76 VAL A O 1
ATOM 537 N N . VAL A 1 77 ? -6.609 4.188 -0.397 1 98.94 77 VAL A N 1
ATOM 538 C CA . VAL A 1 77 ? -7.781 3.762 0.359 1 98.94 77 VAL A CA 1
ATOM 539 C C . VAL A 1 77 ? -8.094 2.301 0.047 1 98.94 77 VAL A C 1
ATOM 541 O O . VAL A 1 77 ? -8.367 1.95 -1.104 1 98.94 77 VAL A O 1
ATOM 544 N N . SER A 1 78 ? -8.039 1.497 1.102 1 98.88 78 SER A N 1
ATOM 545 C CA . SER A 1 78 ? -8.305 0.079 0.884 1 98.88 78 SER A CA 1
ATOM 546 C C . SER A 1 78 ? -9.758 -0.264 1.19 1 98.88 78 SER A C 1
ATOM 548 O O . SER A 1 78 ? -10.273 -1.281 0.723 1 98.88 78 SER A O 1
ATOM 550 N N . LYS A 1 79 ? -10.367 0.448 2.068 1 98.69 79 LYS A N 1
ATOM 551 C CA . LYS A 1 79 ? -11.766 0.277 2.445 1 98.69 79 LYS A CA 1
ATOM 552 C C . LYS A 1 79 ? -12.445 1.625 2.676 1 98.69 79 LYS A C 1
ATOM 554 O O . LYS A 1 79 ? -11.867 2.518 3.299 1 98.69 79 LYS A O 1
ATOM 559 N N . GLY A 1 80 ? -13.711 1.721 2.188 1 98.75 80 GLY A N 1
ATOM 560 C CA . GLY A 1 80 ? -14.492 2.924 2.434 1 98.75 80 GLY A CA 1
ATOM 561 C C . GLY A 1 80 ? -13.984 4.129 1.659 1 98.75 80 GLY A C 1
ATOM 562 O O . GLY A 1 80 ? -13.641 4.016 0.481 1 98.75 80 GLY A O 1
ATOM 563 N N . GLU A 1 81 ? -14.164 5.27 2.293 1 98.94 81 GLU A N 1
ATOM 564 C CA . GLU A 1 81 ? -13.75 6.555 1.736 1 98.94 81 GLU A CA 1
ATOM 565 C C . GLU A 1 81 ? -13.047 7.414 2.787 1 98.94 81 GLU A C 1
ATOM 567 O O . GLU A 1 81 ? -13.445 7.422 3.953 1 98.94 81 GLU A O 1
ATOM 572 N N . VAL A 1 82 ? -12.062 8.156 2.326 1 98.94 82 VAL A N 1
ATOM 573 C CA . VAL A 1 82 ? -11.281 8.977 3.242 1 98.94 82 VAL A CA 1
ATOM 574 C C . VAL A 1 82 ? -11.172 10.398 2.695 1 98.94 82 VAL A C 1
ATOM 576 O O . VAL A 1 82 ? -10.961 10.602 1.498 1 98.94 82 VAL A O 1
ATOM 579 N N . LEU A 1 83 ? -11.375 11.352 3.561 1 98.94 83 LEU A N 1
ATOM 580 C CA . LEU A 1 83 ? -11.102 12.758 3.26 1 98.94 83 LEU A CA 1
ATOM 581 C C . LEU A 1 83 ? -9.664 13.117 3.641 1 98.94 83 LEU A C 1
ATOM 583 O O . LEU A 1 83 ? -9.219 12.828 4.754 1 98.94 83 LEU A O 1
ATOM 587 N N . SER A 1 84 ? -8.938 13.703 2.691 1 98.94 84 SER A N 1
ATOM 588 C CA . SER A 1 84 ? -7.547 14.07 2.943 1 98.94 84 SER A CA 1
ATOM 589 C C . SER A 1 84 ? -7.254 15.492 2.475 1 98.94 84 SER A C 1
ATOM 591 O O . SER A 1 84 ? -7.668 15.883 1.384 1 98.94 84 SER A O 1
ATOM 593 N N . GLN A 1 85 ? -6.613 16.266 3.271 1 98.88 85 GLN A N 1
ATOM 594 C CA . GLN A 1 85 ? -6.094 17.594 2.961 1 98.88 85 GLN A CA 1
ATOM 595 C C . GLN A 1 85 ? -4.605 17.688 3.295 1 98.88 85 GLN A C 1
ATOM 597 O O . GLN A 1 85 ? -4.211 17.484 4.445 1 98.88 85 GLN A O 1
ATOM 602 N N . VAL A 1 86 ? -3.867 18 2.309 1 98.81 86 VAL A N 1
ATOM 603 C CA . VAL A 1 86 ? -2.414 18.031 2.443 1 98.81 86 VAL A CA 1
ATOM 604 C C . VAL A 1 86 ? -1.874 19.375 1.978 1 98.81 86 VAL A C 1
ATOM 606 O O . VAL A 1 86 ? -2.307 19.906 0.951 1 98.81 86 VAL A O 1
ATOM 609 N N . ASN A 1 87 ? -1.011 19.953 2.748 1 98.56 87 ASN A N 1
ATOM 610 C CA . ASN A 1 87 ? -0.264 21.172 2.436 1 98.56 87 ASN A CA 1
ATOM 611 C C . ASN A 1 87 ? -1.196 22.344 2.141 1 98.56 87 ASN A C 1
ATOM 613 O O . ASN A 1 87 ? -0.944 23.125 1.223 1 98.56 87 ASN A O 1
ATOM 617 N N . GLY A 1 88 ? -2.252 22.391 2.77 1 97.88 88 GLY A N 1
ATOM 618 C CA . GLY A 1 88 ? -3.168 23.5 2.643 1 97.88 88 GLY A CA 1
ATOM 619 C C . GLY A 1 88 ? -3.975 23.484 1.359 1 97.88 88 GLY A C 1
ATOM 620 O O . GLY A 1 88 ? -4.656 24.453 1.024 1 97.88 88 GLY A O 1
ATOM 621 N N . GLY A 1 89 ? -3.828 22.422 0.604 1 98.5 89 GLY A N 1
ATOM 622 C CA . GLY A 1 89 ? -4.625 22.281 -0.603 1 98.5 89 GLY A CA 1
ATOM 623 C C . GLY A 1 89 ? -6.082 21.953 -0.32 1 98.5 89 GLY A C 1
ATOM 624 O O . GLY A 1 89 ? -6.523 22 0.83 1 98.5 89 GLY A O 1
ATOM 625 N N . PRO A 1 90 ? -6.816 21.594 -1.398 1 98.69 90 PRO A N 1
ATOM 626 C CA . PRO A 1 90 ? -8.234 21.266 -1.205 1 98.69 90 PRO A CA 1
ATOM 627 C C . PRO A 1 90 ? -8.438 19.969 -0.427 1 98.69 90 PRO A C 1
ATOM 629 O O . PRO A 1 90 ? -7.559 19.094 -0.43 1 98.69 90 PRO A O 1
ATOM 632 N N . LEU A 1 91 ? -9.57 19.891 0.24 1 98.81 91 LEU A N 1
ATOM 633 C CA . LEU A 1 91 ? -10.023 18.625 0.837 1 98.81 91 LEU A CA 1
ATOM 634 C C . LEU A 1 91 ? -10.523 17.672 -0.234 1 98.81 91 LEU A C 1
ATOM 636 O O . LEU A 1 91 ? -11.523 17.938 -0.901 1 98.81 91 LEU A O 1
ATOM 640 N N . HIS A 1 92 ? -9.906 16.547 -0.401 1 98.88 92 HIS A N 1
ATOM 641 C CA . HIS A 1 92 ? -10.273 15.578 -1.423 1 98.88 92 HIS A CA 1
ATOM 642 C C . HIS A 1 92 ? -10.906 14.336 -0.8 1 98.88 92 HIS A C 1
ATOM 644 O O . HIS A 1 92 ? -10.445 13.852 0.237 1 98.88 92 HIS A O 1
ATOM 650 N N . ARG A 1 93 ? -11.914 13.852 -1.43 1 98.94 93 ARG A N 1
ATOM 651 C CA . ARG A 1 93 ? -12.484 12.562 -1.074 1 98.94 93 ARG A CA 1
ATOM 652 C C . ARG A 1 93 ? -11.914 11.453 -1.948 1 98.94 93 ARG A C 1
ATOM 654 O O . ARG A 1 93 ? -12.008 11.508 -3.176 1 98.94 93 ARG A O 1
ATOM 661 N N . TYR A 1 94 ? -11.359 10.484 -1.362 1 98.94 94 TYR A N 1
ATOM 662 C CA . TYR A 1 94 ? -10.805 9.328 -2.062 1 98.94 94 TYR A CA 1
ATOM 663 C C . TYR A 1 94 ? -11.594 8.062 -1.732 1 98.94 94 TYR A C 1
ATOM 665 O O . TYR A 1 94 ? -11.859 7.781 -0.562 1 98.94 94 TYR A O 1
ATOM 673 N N . ARG A 1 95 ? -11.922 7.32 -2.734 1 98.88 95 ARG A N 1
ATOM 674 C CA . ARG A 1 95 ? -12.617 6.047 -2.57 1 98.88 95 ARG A CA 1
ATOM 675 C C . ARG A 1 95 ? -11.641 4.879 -2.604 1 98.88 95 ARG A C 1
ATOM 677 O O . ARG A 1 95 ? -10.492 5.039 -3.012 1 98.88 95 ARG A O 1
ATOM 684 N N . ALA A 1 96 ? -12.164 3.697 -2.15 1 98.75 96 ALA A N 1
ATOM 685 C CA . ALA A 1 96 ? -11.328 2.5 -2.203 1 98.75 96 ALA A CA 1
ATOM 686 C C . ALA A 1 96 ? -10.703 2.326 -3.584 1 98.75 96 ALA A C 1
ATOM 688 O O . ALA A 1 96 ? -11.398 2.434 -4.602 1 98.75 96 ALA A O 1
ATOM 689 N N . GLY A 1 97 ? -9.445 2.117 -3.588 1 98.44 97 GLY A N 1
ATOM 690 C CA . GLY A 1 97 ? -8.711 1.949 -4.832 1 98.44 97 GLY A CA 1
ATOM 691 C C . GLY A 1 97 ? -8.055 3.227 -5.312 1 98.44 97 GLY A C 1
ATOM 692 O O . GLY A 1 97 ? -7.184 3.193 -6.184 1 98.44 97 GLY A O 1
ATOM 693 N N . GLU A 1 98 ? -8.453 4.363 -4.77 1 98.88 98 GLU A N 1
ATOM 694 C CA . GLU A 1 98 ? -7.82 5.641 -5.078 1 98.88 98 GLU A CA 1
ATOM 695 C C . GLU A 1 98 ? -6.754 5.988 -4.043 1 98.88 98 GLU A C 1
ATOM 697 O O . GLU A 1 98 ? -6.727 5.41 -2.953 1 98.88 98 GLU A O 1
ATOM 702 N N . GLY A 1 99 ? -5.832 6.875 -4.371 1 98.88 99 GLY A N 1
ATOM 703 C CA . GLY A 1 99 ? -4.754 7.223 -3.459 1 98.88 99 GLY A CA 1
ATOM 704 C C . GLY A 1 99 ? -4.09 8.547 -3.797 1 98.88 99 GLY A C 1
ATOM 705 O O . GLY A 1 99 ? -4.516 9.242 -4.723 1 98.88 99 GLY A O 1
ATOM 706 N N . TRP A 1 100 ? -3.119 8.922 -3.002 1 98.94 100 TRP A N 1
ATOM 707 C CA . TRP A 1 100 ? -2.367 10.148 -3.209 1 98.94 100 TRP A CA 1
ATOM 708 C C . TRP A 1 100 ? -0.942 10.016 -2.684 1 98.94 100 TRP A C 1
ATOM 710 O O . TRP A 1 100 ? -0.633 9.078 -1.945 1 98.94 100 TRP A O 1
ATOM 720 N N . TYR A 1 101 ? -0.081 10.883 -3.139 1 98.94 101 TYR A N 1
ATOM 721 C CA . TYR A 1 101 ? 1.322 10.969 -2.75 1 98.94 101 TYR A CA 1
ATOM 722 C C . TYR A 1 101 ? 1.572 12.203 -1.891 1 98.94 101 TYR A C 1
ATOM 724 O O . TYR A 1 101 ? 1.034 13.281 -2.164 1 98.94 101 TYR A O 1
ATOM 732 N N . GLU A 1 102 ? 2.314 12.039 -0.866 1 98.88 102 GLU A N 1
ATOM 733 C CA . GLU A 1 102 ? 2.809 13.141 -0.041 1 98.88 102 GLU A CA 1
ATOM 734 C C . GLU A 1 102 ? 4.336 13.195 -0.059 1 98.88 102 GLU A C 1
ATOM 736 O O . GLU A 1 102 ? 5.004 12.297 0.449 1 98.88 102 GLU A O 1
ATOM 741 N N . ALA A 1 103 ? 4.898 14.297 -0.532 1 98.69 103 ALA A N 1
ATOM 742 C CA . ALA A 1 103 ? 6.34 14.484 -0.641 1 98.69 103 ALA A CA 1
ATOM 743 C C . ALA A 1 103 ? 6.961 14.773 0.724 1 98.69 103 ALA A C 1
ATOM 745 O O . ALA A 1 103 ? 6.262 15.156 1.662 1 98.69 103 ALA A O 1
ATOM 746 N N . PRO A 1 104 ? 8.32 14.531 0.831 1 98.31 104 PRO A N 1
ATOM 747 C CA . PRO A 1 104 ? 8.977 14.883 2.094 1 98.31 104 PRO A CA 1
ATOM 748 C C . PRO A 1 104 ? 8.68 16.312 2.531 1 98.31 104 PRO A C 1
ATOM 750 O O . PRO A 1 104 ? 8.719 17.234 1.713 1 98.31 104 PRO A O 1
ATOM 753 N N . GLY A 1 105 ? 8.266 16.422 3.754 1 97.69 105 GLY A N 1
ATOM 754 C CA . GLY A 1 105 ? 7.965 17.734 4.305 1 97.69 105 GLY A CA 1
ATOM 755 C C . GLY A 1 105 ? 6.484 18.062 4.289 1 97.69 105 GLY A C 1
ATOM 756 O O . GLY A 1 105 ? 6.066 19.094 4.832 1 97.69 105 GLY A O 1
ATOM 757 N N . SER A 1 106 ? 5.699 17.266 3.75 1 98.44 106 SER A N 1
ATOM 758 C CA . SER A 1 106 ? 4.27 17.531 3.615 1 98.44 106 SER A CA 1
ATOM 759 C C . SER A 1 106 ? 3.596 17.625 4.98 1 98.44 106 SER A C 1
ATOM 761 O O . SER A 1 106 ? 3.939 16.891 5.906 1 98.44 106 SER A O 1
ATOM 763 N N . ARG A 1 107 ? 2.684 18.5 5.047 1 98.69 107 ARG A N 1
ATOM 764 C CA . ARG A 1 107 ? 1.782 18.641 6.184 1 98.69 107 ARG A CA 1
ATOM 765 C C . ARG A 1 107 ? 0.41 18.062 5.879 1 98.69 107 ARG A C 1
ATOM 767 O O . ARG A 1 107 ? -0.29 18.531 4.98 1 98.69 107 ARG A O 1
ATOM 774 N N . HIS A 1 108 ? 0.065 17.031 6.516 1 98.56 108 HIS A N 1
ATOM 775 C CA . HIS A 1 108 ? -1.217 16.359 6.363 1 98.56 108 HIS A CA 1
ATOM 776 C C . HIS A 1 108 ? -2.219 16.828 7.41 1 98.56 108 HIS A C 1
ATOM 778 O O . HIS A 1 108 ? -2.268 16.281 8.516 1 98.56 108 HIS A O 1
ATOM 784 N N . GLN A 1 109 ? -3.074 17.75 7.055 1 98.38 109 GLN A N 1
ATOM 785 C CA . GLN A 1 109 ? -3.92 18.453 8.008 1 98.38 109 GLN A CA 1
ATOM 786 C C . GLN A 1 109 ? -5.184 17.672 8.328 1 98.38 109 GLN A C 1
ATOM 788 O O . GLN A 1 109 ? -5.668 17.688 9.461 1 98.38 109 GLN A O 1
ATOM 793 N N . VAL A 1 110 ? -5.684 17.016 7.266 1 98.44 110 VAL A N 1
ATOM 794 C CA . VAL A 1 110 ? -6.898 16.234 7.473 1 98.44 110 VAL A CA 1
ATOM 795 C C . VAL A 1 110 ? -6.719 14.844 6.883 1 98.44 110 VAL A C 1
ATOM 797 O O . VAL A 1 110 ? -6.32 14.695 5.727 1 98.44 110 VAL A O 1
ATOM 800 N N . SER A 1 111 ? -6.934 13.906 7.594 1 98.38 111 SER A N 1
ATOM 801 C CA . SER A 1 111 ? -7.145 12.508 7.207 1 98.38 111 SER A CA 1
ATOM 802 C C . SER A 1 111 ? -8.258 11.875 8.031 1 98.38 111 SER A C 1
ATOM 804 O O . SER A 1 111 ? -8.078 11.586 9.211 1 98.38 111 SER A O 1
ATOM 806 N N . ARG A 1 112 ? -9.375 11.633 7.375 1 98.31 112 ARG A N 1
ATOM 807 C CA . ARG A 1 112 ? -10.516 11.227 8.188 1 98.31 112 ARG A CA 1
ATOM 808 C C . ARG A 1 112 ? -11.477 10.352 7.395 1 98.31 112 ARG A C 1
ATOM 810 O O . ARG A 1 112 ? -11.594 10.5 6.176 1 98.31 112 ARG A O 1
ATOM 817 N N . ASN A 1 113 ? -12.109 9.477 8.172 1 98.81 113 ASN A N 1
ATOM 818 C CA . ASN A 1 113 ? -13.195 8.695 7.602 1 98.81 113 ASN A CA 1
ATOM 819 C C . ASN A 1 113 ? -14.328 9.586 7.09 1 98.81 113 ASN A C 1
ATOM 821 O O . ASN A 1 113 ? -14.836 10.43 7.828 1 98.81 113 ASN A O 1
ATOM 825 N N . ALA A 1 114 ? -14.719 9.375 5.855 1 98.81 114 ALA A N 1
ATOM 826 C CA . ALA A 1 114 ? -15.773 10.195 5.262 1 98.81 114 ALA A CA 1
ATOM 827 C C . ALA A 1 114 ? -17.156 9.75 5.73 1 98.81 114 ALA A C 1
ATOM 829 O O . ALA A 1 114 ? -18.141 10.461 5.535 1 98.81 114 ALA A O 1
ATOM 830 N N . SER A 1 115 ? -17.219 8.586 6.246 1 98.88 115 SER A N 1
ATOM 831 C CA . SER A 1 115 ? -18.5 8.016 6.637 1 98.88 115 SER A CA 1
ATOM 832 C C . SER A 1 115 ? -18.719 8.133 8.141 1 98.88 115 SER A C 1
ATOM 834 O O . SER A 1 115 ? -17.797 7.895 8.93 1 98.88 115 SER A O 1
ATOM 836 N N . ALA A 1 116 ? -19.922 8.398 8.547 1 98.31 116 ALA A N 1
ATOM 837 C CA . ALA A 1 116 ? -20.312 8.414 9.961 1 98.31 116 ALA A CA 1
ATOM 838 C C . ALA A 1 116 ? -20.781 7.039 10.422 1 98.31 116 ALA A C 1
ATOM 840 O O . ALA A 1 116 ? -21 6.82 11.617 1 98.31 116 ALA A O 1
ATOM 841 N N . THR A 1 117 ? -20.875 6.082 9.5 1 98.69 117 THR A N 1
ATOM 842 C CA . THR A 1 117 ? -21.5 4.828 9.891 1 98.69 117 THR A CA 1
ATOM 843 C C . THR A 1 117 ? -20.625 3.641 9.516 1 98.69 117 THR A C 1
ATOM 845 O O . THR A 1 117 ? -20.719 2.57 10.117 1 98.69 117 THR A O 1
ATOM 848 N N . GLU A 1 118 ? -19.781 3.746 8.508 1 98.75 118 GLU A N 1
ATOM 849 C CA . GLU A 1 118 ? -18.953 2.646 8.039 1 98.75 118 GLU A CA 1
ATOM 850 C C . GLU A 1 118 ? -17.469 2.928 8.297 1 98.75 118 GLU A C 1
ATOM 852 O O . GLU A 1 118 ? -17.031 4.074 8.227 1 98.75 118 GLU A O 1
ATOM 857 N N . PRO A 1 119 ? -16.703 1.893 8.555 1 98.69 119 PRO A N 1
ATOM 858 C CA . PRO A 1 119 ? -15.258 2.105 8.719 1 98.69 119 PRO A CA 1
ATOM 859 C C . PRO A 1 119 ? -14.547 2.426 7.406 1 98.69 119 PRO A C 1
ATOM 861 O O . PRO A 1 119 ? -15.133 2.256 6.332 1 98.69 119 PRO A O 1
ATOM 864 N N . ALA A 1 120 ? -13.352 2.91 7.531 1 98.81 120 ALA A N 1
ATOM 865 C CA . ALA A 1 120 ? -12.453 3.117 6.406 1 98.81 120 ALA A CA 1
ATOM 866 C C . ALA A 1 120 ? -11.031 2.666 6.746 1 98.81 120 ALA A C 1
ATOM 868 O O . ALA A 1 120 ? -10.711 2.436 7.918 1 98.81 120 ALA A O 1
ATOM 869 N N . GLN A 1 121 ? -10.242 2.463 5.664 1 98.88 121 GLN A N 1
ATOM 870 C CA . GLN A 1 121 ? -8.867 2.016 5.875 1 98.88 121 GLN A CA 1
ATOM 871 C C . GLN A 1 121 ? -7.938 2.559 4.793 1 98.88 121 GLN A C 1
ATOM 873 O O . GLN A 1 121 ? -8.32 2.654 3.627 1 98.88 121 GLN A O 1
ATOM 878 N N . LEU A 1 122 ? -6.77 2.887 5.211 1 98.88 122 LEU A N 1
ATOM 879 C CA . LEU A 1 122 ? -5.668 3.168 4.297 1 98.88 122 LEU A CA 1
ATOM 880 C C . LEU A 1 122 ? -4.621 2.062 4.352 1 98.88 122 LEU A C 1
ATOM 882 O O . LEU A 1 122 ? -4.398 1.464 5.406 1 98.88 122 LEU A O 1
ATOM 886 N N . VAL A 1 123 ? -4.039 1.757 3.273 1 98.94 123 VAL A N 1
ATOM 887 C CA . VAL A 1 123 ? -2.705 1.17 3.215 1 98.94 123 VAL A CA 1
ATOM 888 C C . VAL A 1 123 ? -1.685 2.244 2.842 1 98.94 123 VAL A C 1
ATOM 890 O O . VAL A 1 123 ? -1.872 2.975 1.866 1 98.94 123 VAL A O 1
ATOM 893 N N . VAL A 1 124 ? -0.627 2.352 3.631 1 98.88 124 VAL A N 1
ATOM 894 C CA . VAL A 1 124 ? 0.355 3.412 3.434 1 98.88 124 VAL A CA 1
ATOM 895 C C . VAL A 1 124 ? 1.737 2.801 3.213 1 98.88 124 VAL A C 1
ATOM 897 O O . VAL A 1 124 ? 2.098 1.815 3.861 1 98.88 124 VAL A O 1
ATOM 900 N N . PHE A 1 125 ? 2.457 3.391 2.32 1 98.88 125 PHE A N 1
ATOM 901 C CA . PHE A 1 125 ? 3.863 3.094 2.08 1 98.88 125 PHE A CA 1
ATOM 902 C C . PHE A 1 125 ? 4.727 4.332 2.299 1 98.88 125 PHE A C 1
ATOM 904 O O . PHE A 1 125 ? 4.441 5.395 1.745 1 98.88 125 PHE A O 1
ATOM 911 N N . GLY A 1 126 ? 5.73 4.238 3.146 1 98.75 126 GLY A N 1
ATOM 912 C CA . GLY A 1 126 ? 6.625 5.355 3.41 1 98.75 126 GLY A CA 1
ATOM 913 C C . GLY A 1 126 ? 8.086 5.016 3.172 1 98.75 126 GLY A C 1
ATOM 914 O O . GLY A 1 126 ? 8.5 3.875 3.369 1 98.75 126 GLY A O 1
ATOM 915 N N . LEU A 1 127 ? 8.852 5.938 2.688 1 98.75 127 LEU A N 1
ATOM 916 C CA . LEU A 1 127 ? 10.312 5.887 2.67 1 98.75 127 LEU A CA 1
ATOM 917 C C . LEU A 1 127 ? 10.898 6.871 3.674 1 98.75 127 LEU A C 1
ATOM 919 O O . LEU A 1 127 ? 10.953 8.078 3.412 1 98.75 127 LEU A O 1
ATOM 923 N N . THR A 1 128 ? 11.312 6.344 4.816 1 97.19 128 THR A N 1
ATOM 924 C CA . THR A 1 128 ? 11.742 7.195 5.918 1 97.19 128 THR A CA 1
ATOM 925 C C . THR A 1 128 ? 13.18 6.875 6.32 1 97.19 128 THR A C 1
ATOM 927 O O . THR A 1 128 ? 13.672 5.781 6.051 1 97.19 128 THR A O 1
ATOM 930 N N . GLY A 1 129 ? 13.766 7.816 6.973 1 94.62 129 GLY A N 1
ATOM 931 C CA . GLY A 1 129 ? 15.062 7.512 7.57 1 94.62 129 GLY A CA 1
ATOM 932 C C . GLY A 1 129 ? 14.977 6.457 8.656 1 94.62 129 GLY A C 1
ATOM 933 O O . GLY A 1 129 ? 13.922 6.258 9.258 1 94.62 129 GLY A O 1
ATOM 934 N N . GLU A 1 130 ? 16.047 5.688 8.906 1 89.31 130 GLU A N 1
ATOM 935 C CA . GLU A 1 130 ? 16.078 4.566 9.844 1 89.31 130 GLU A CA 1
ATOM 936 C C . GLU A 1 130 ? 15.586 4.988 11.227 1 89.31 130 GLU A C 1
ATOM 938 O O . GLU A 1 130 ? 14.922 4.211 11.914 1 89.31 130 GLU A O 1
ATOM 943 N N . HIS A 1 131 ? 15.781 6.234 11.625 1 89.31 131 HIS A N 1
ATOM 944 C CA . HIS A 1 131 ? 15.336 6.652 12.945 1 89.31 131 HIS A CA 1
ATOM 945 C C . HIS A 1 131 ? 14.297 7.766 12.852 1 89.31 131 HIS A C 1
ATOM 947 O O . HIS A 1 131 ? 14.117 8.531 13.805 1 89.31 131 HIS A O 1
ATOM 953 N N . VAL A 1 132 ? 13.695 7.742 11.797 1 92.75 132 VAL A N 1
ATOM 954 C CA . VAL A 1 132 ? 12.664 8.758 11.578 1 92.75 132 VAL A CA 1
ATOM 955 C C . VAL A 1 132 ? 11.289 8.094 11.562 1 92.75 132 VAL A C 1
ATOM 957 O O . VAL A 1 132 ? 11.039 7.18 10.773 1 92.75 132 VAL A O 1
ATOM 960 N N . PRO A 1 133 ? 10.453 8.555 12.469 1 93.81 133 PRO A N 1
ATOM 961 C CA . PRO A 1 133 ? 9.117 7.953 12.484 1 93.81 133 PRO A CA 1
ATOM 962 C C . PRO A 1 133 ? 8.328 8.242 11.211 1 93.81 133 PRO A C 1
ATOM 964 O O . PRO A 1 133 ? 8.609 9.219 10.508 1 93.81 133 PRO A O 1
ATOM 967 N N . LEU A 1 134 ? 7.297 7.434 10.922 1 95.69 134 LEU A N 1
ATOM 968 C CA . LEU A 1 134 ? 6.43 7.586 9.758 1 95.69 134 LEU A CA 1
ATOM 969 C C . LEU A 1 134 ? 5.699 8.922 9.797 1 95.69 134 LEU A C 1
ATOM 971 O O . LEU A 1 134 ? 5.426 9.516 8.75 1 95.69 134 LEU A O 1
ATOM 975 N N . THR A 1 135 ? 5.332 9.359 11.016 1 95.94 135 THR A N 1
ATOM 976 C CA . THR A 1 135 ? 4.688 10.656 11.211 1 95.94 135 THR A CA 1
ATOM 977 C C . THR A 1 135 ? 5.402 11.461 12.297 1 95.94 135 THR A C 1
ATOM 979 O O . THR A 1 135 ? 5.961 10.883 13.234 1 95.94 135 THR A O 1
ATOM 982 N N . SER A 1 136 ? 5.418 12.742 12.133 1 95.19 136 SER A N 1
ATOM 983 C CA . SER A 1 136 ? 5.965 13.68 13.109 1 95.19 136 SER A CA 1
ATOM 984 C C . SER A 1 136 ? 4.945 14.758 13.477 1 95.19 136 SER A C 1
ATOM 986 O O . SER A 1 136 ? 4.035 15.047 12.695 1 95.19 136 SER A O 1
ATOM 988 N N . PRO A 1 137 ? 5.047 15.258 14.664 1 94.12 137 PRO A N 1
ATOM 989 C CA . PRO A 1 137 ? 4.113 16.328 15.023 1 94.12 137 PRO A CA 1
ATOM 990 C C . PRO A 1 137 ? 4.07 17.453 13.984 1 94.12 137 PRO A C 1
ATOM 992 O O . PRO A 1 137 ? 5.102 17.797 13.406 1 94.12 137 PRO A O 1
ATOM 995 N N . ILE A 1 138 ? 2.834 17.969 13.805 1 93.44 138 ILE A N 1
ATOM 996 C CA . ILE A 1 138 ? 2.602 18.891 12.695 1 93.44 138 ILE A CA 1
ATOM 997 C C . ILE A 1 138 ? 3.369 20.188 12.93 1 93.44 138 ILE A C 1
ATOM 999 O O . ILE A 1 138 ? 3.732 20.875 11.977 1 93.44 138 ILE A O 1
ATOM 1003 N N . GLY A 1 139 ? 3.891 20.406 14.18 1 78.62 139 GLY A N 1
ATOM 1004 C CA . GLY A 1 139 ? 4.535 21.656 14.547 1 78.62 139 GLY A CA 1
ATOM 1005 C C . GLY A 1 139 ? 3.619 22.859 14.406 1 78.62 139 GLY A C 1
ATOM 1006 O O . GLY A 1 139 ? 2.479 22.734 13.953 1 78.62 139 GLY A O 1
ATOM 1007 N N . GLN A 1 140 ? 3.945 23.938 15 1 59.31 140 GLN A N 1
ATOM 1008 C CA . GLN A 1 140 ? 3.293 25.234 14.867 1 59.31 140 GLN A CA 1
ATOM 1009 C C . GLN A 1 140 ? 3.533 25.844 13.492 1 59.31 140 GLN A C 1
ATOM 1011 O O . GLN A 1 140 ? 4.559 25.562 12.859 1 59.31 140 GLN A O 1
ATOM 1016 N N . MET B 1 1 ? -54.281 -81.5 -16.812 1 32.59 1 MET B N 1
ATOM 1017 C CA . MET B 1 1 ? -53.688 -80.625 -17.828 1 32.59 1 MET B CA 1
ATOM 1018 C C . MET B 1 1 ? -53.875 -79.188 -17.469 1 32.59 1 MET B C 1
ATOM 1020 O O . MET B 1 1 ? -54.875 -78.562 -17.844 1 32.59 1 MET B O 1
ATOM 1024 N N . MET B 1 2 ? -53.531 -78.812 -16.109 1 40.22 2 MET B N 1
ATOM 1025 C CA . MET B 1 2 ? -53.688 -77.562 -15.398 1 40.22 2 MET B CA 1
ATOM 1026 C C . MET B 1 2 ? -52.906 -76.438 -16.078 1 40.22 2 MET B C 1
ATOM 1028 O O . MET B 1 2 ? -51.719 -76.562 -16.359 1 40.22 2 MET B O 1
ATOM 1032 N N . ASP B 1 3 ? -53.531 -75.625 -16.891 1 36.81 3 ASP B N 1
ATOM 1033 C CA . ASP B 1 3 ? -53.094 -74.5 -17.688 1 36.81 3 ASP B CA 1
ATOM 1034 C C . ASP B 1 3 ? -52.469 -73.375 -16.812 1 36.81 3 ASP B C 1
ATOM 1036 O O . ASP B 1 3 ? -53.156 -72.812 -15.961 1 36.81 3 ASP B O 1
ATOM 1040 N N . ALA B 1 4 ? -51.25 -73.562 -16.297 1 41.59 4 ALA B N 1
ATOM 1041 C CA . ALA B 1 4 ? -50.5 -72.562 -15.531 1 41.59 4 ALA B CA 1
ATOM 1042 C C . ALA B 1 4 ? -50.312 -71.25 -16.312 1 41.59 4 ALA B C 1
ATOM 1044 O O . ALA B 1 4 ? -49.688 -71.25 -17.391 1 41.59 4 ALA B O 1
ATOM 1045 N N . THR B 1 5 ? -51.344 -70.375 -16.391 1 44.38 5 THR B N 1
ATOM 1046 C CA . THR B 1 5 ? -51.25 -69.062 -16.969 1 44.38 5 THR B CA 1
ATOM 1047 C C . THR B 1 5 ? -50.094 -68.25 -16.375 1 44.38 5 THR B C 1
ATOM 1049 O O . THR B 1 5 ? -50.031 -68.062 -15.156 1 44.38 5 THR B O 1
ATOM 1052 N N . LEU B 1 6 ? -48.875 -68.375 -16.906 1 40.25 6 LEU B N 1
ATOM 1053 C CA . LEU B 1 6 ? -47.656 -67.625 -16.594 1 40.25 6 LEU B CA 1
ATOM 1054 C C . LEU B 1 6 ? -47.875 -66.125 -16.719 1 40.25 6 LEU B C 1
ATOM 1056 O O . LEU B 1 6 ? -48.281 -65.625 -17.766 1 40.25 6 LEU B O 1
ATOM 1060 N N . ARG B 1 7 ? -48.406 -65.5 -15.641 1 41.94 7 ARG B N 1
ATOM 1061 C CA . ARG B 1 7 ? -48.531 -64.062 -15.586 1 41.94 7 ARG B CA 1
ATOM 1062 C C . ARG B 1 7 ? -47.188 -63.344 -15.812 1 41.94 7 ARG B C 1
ATOM 1064 O O . ARG B 1 7 ? -46.219 -63.625 -15.102 1 41.94 7 ARG B O 1
ATOM 1071 N N . ARG B 1 8 ? -46.844 -62.969 -17.047 1 43.16 8 ARG B N 1
ATOM 1072 C CA . ARG B 1 8 ? -45.656 -62.188 -17.438 1 43.16 8 ARG B CA 1
ATOM 1073 C C . ARG B 1 8 ? -45.656 -60.844 -16.75 1 43.16 8 ARG B C 1
ATOM 1075 O O . ARG B 1 8 ? -46.594 -60.062 -16.906 1 43.16 8 ARG B O 1
ATOM 1082 N N . ALA B 1 9 ? -45.188 -60.719 -15.492 1 41.44 9 ALA B N 1
ATOM 1083 C CA . ALA B 1 9 ? -45.031 -59.438 -14.812 1 41.44 9 ALA B CA 1
ATOM 1084 C C . ALA B 1 9 ? -44.094 -58.531 -15.617 1 41.44 9 ALA B C 1
ATOM 1086 O O . ALA B 1 9 ? -43 -58.938 -16 1 41.44 9 ALA B O 1
ATOM 1087 N N . ALA B 1 10 ? -44.656 -57.625 -16.422 1 41.97 10 ALA B N 1
ATOM 1088 C CA . ALA B 1 10 ? -43.969 -56.562 -17.141 1 41.97 10 ALA B CA 1
ATOM 1089 C C . ALA B 1 10 ? -43.219 -55.656 -16.188 1 41.97 10 ALA B C 1
ATOM 1091 O O . ALA B 1 10 ? -43.781 -55.094 -15.273 1 41.97 10 ALA B O 1
ATOM 1092 N N . LEU B 1 11 ? -41.938 -56.031 -15.82 1 43.22 11 LEU B N 1
ATOM 1093 C CA . LEU B 1 11 ? -41.031 -55.188 -15.047 1 43.22 11 LEU B CA 1
ATOM 1094 C C . LEU B 1 11 ? -40.875 -53.844 -15.727 1 43.22 11 LEU B C 1
ATOM 1096 O O . LEU B 1 11 ? -40.438 -53.75 -16.875 1 43.22 11 LEU B O 1
ATOM 1100 N N . CYS B 1 12 ? -41.656 -52.812 -15.398 1 43.44 12 CYS B N 1
ATOM 1101 C CA . CYS B 1 12 ? -41.469 -51.406 -15.805 1 43.44 12 CYS B CA 1
ATOM 1102 C C . CYS B 1 12 ? -40.125 -50.875 -15.375 1 43.44 12 CYS B C 1
ATOM 1104 O O . CYS B 1 12 ? -39.812 -50.844 -14.18 1 43.44 12 CYS B O 1
ATOM 1106 N N . ALA B 1 13 ? -39.062 -51.125 -16.125 1 43.66 13 ALA B N 1
ATOM 1107 C CA . ALA B 1 13 ? -37.75 -50.531 -15.922 1 43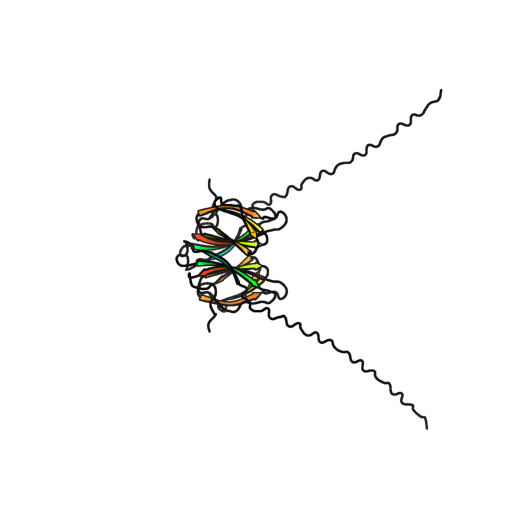.66 13 ALA B CA 1
ATOM 1108 C C . ALA B 1 13 ? -37.844 -49 -15.898 1 43.66 13 ALA B C 1
ATOM 1110 O O . ALA B 1 13 ? -38.281 -48.375 -16.875 1 43.66 13 ALA B O 1
ATOM 1111 N N . SER B 1 14 ? -38.219 -48.375 -14.758 1 46.78 14 SER B N 1
ATOM 1112 C CA . SER B 1 14 ? -38.094 -46.938 -14.586 1 46.78 14 SER B CA 1
ATOM 1113 C C . SER B 1 14 ? -36.719 -46.438 -14.938 1 46.78 14 SER B C 1
ATOM 1115 O O . SER B 1 14 ? -35.719 -46.906 -14.383 1 46.78 14 SER B O 1
ATOM 1117 N N . LEU B 1 15 ? -36.469 -46.031 -16.156 1 49.41 15 LEU B N 1
ATOM 1118 C CA . LEU B 1 15 ? -35.25 -45.344 -16.578 1 49.41 15 LEU B CA 1
ATOM 1119 C C . LEU B 1 15 ? -35.031 -44.062 -15.766 1 49.41 15 LEU B C 1
ATOM 1121 O O . LEU B 1 15 ? -35.812 -43.094 -15.922 1 49.41 15 LEU B O 1
ATOM 1125 N N . ALA B 1 16 ? -34.5 -44.156 -14.562 1 48.09 16 ALA B N 1
ATOM 1126 C CA . ALA B 1 16 ? -34.062 -42.969 -13.852 1 48.09 16 ALA B CA 1
ATOM 1127 C C . ALA B 1 16 ? -33.062 -42.188 -14.688 1 48.09 16 ALA B C 1
ATOM 1129 O O . ALA B 1 16 ? -31.969 -42.656 -14.984 1 48.09 16 ALA B O 1
ATOM 1130 N N . ALA B 1 17 ? -33.5 -41.219 -15.508 1 50.75 17 ALA B N 1
ATOM 1131 C CA . ALA B 1 17 ? -32.625 -40.25 -16.172 1 50.75 17 ALA B CA 1
ATOM 1132 C C . ALA B 1 17 ? -31.766 -39.5 -15.156 1 50.75 17 ALA B C 1
ATOM 1134 O O . ALA B 1 17 ? -32.312 -38.719 -14.336 1 50.75 17 ALA B O 1
ATOM 1135 N N . GLY B 1 18 ? -30.609 -40.031 -14.711 1 46.41 18 GLY B N 1
ATOM 1136 C CA . GLY B 1 18 ? -29.656 -39.281 -13.898 1 46.41 18 GLY B CA 1
ATOM 1137 C C . GLY B 1 18 ? -29.297 -37.938 -14.5 1 46.41 18 GLY B C 1
ATOM 1138 O O . GLY B 1 18 ? -28.859 -37.844 -15.656 1 46.41 18 GLY B O 1
ATOM 1139 N N . VAL B 1 19 ? -29.859 -36.812 -14.016 1 51.97 19 VAL B N 1
ATOM 1140 C CA . VAL B 1 19 ? -29.391 -35.469 -14.328 1 51.97 19 VAL B CA 1
ATOM 1141 C C . VAL B 1 19 ? -27.906 -35.375 -14.047 1 51.97 19 VAL B C 1
ATOM 1143 O O . VAL B 1 19 ? -27.469 -35.438 -12.898 1 51.97 19 VAL B O 1
ATOM 1146 N N . ALA B 1 20 ? -27.047 -35.719 -15.047 1 46.47 20 ALA B N 1
ATOM 1147 C CA . ALA B 1 20 ? -25.641 -35.375 -14.914 1 46.47 20 ALA B CA 1
ATOM 1148 C C . ALA B 1 20 ? -25.453 -33.906 -14.594 1 46.47 20 ALA B C 1
ATOM 1150 O O . ALA B 1 20 ? -25.812 -33.031 -15.398 1 46.47 20 ALA B O 1
ATOM 1151 N N . LEU B 1 21 ? -25.406 -33.469 -13.344 1 49.12 21 LEU B N 1
ATOM 1152 C CA . LEU B 1 21 ? -24.906 -32.125 -13.016 1 49.12 21 LEU B CA 1
ATOM 1153 C C . LEU B 1 21 ? -23.594 -31.859 -13.734 1 49.12 21 LEU B C 1
ATOM 1155 O O . LEU B 1 21 ? -22.562 -32.438 -13.398 1 49.12 21 LEU B O 1
ATOM 1159 N N . LEU B 1 22 ? -23.625 -31.438 -15.008 1 45.16 22 LEU B N 1
ATOM 1160 C CA . LEU B 1 22 ? -22.391 -30.922 -15.609 1 45.16 22 LEU B CA 1
ATOM 1161 C C . LEU B 1 22 ? -21.688 -29.953 -14.648 1 45.16 22 LEU B C 1
ATOM 1163 O O . LEU B 1 22 ? -22.328 -29.062 -14.086 1 45.16 22 LEU B O 1
ATOM 1167 N N . PRO B 1 23 ? -20.547 -30.344 -14.148 1 43.75 23 PRO B N 1
ATOM 1168 C CA . PRO B 1 23 ? -19.844 -29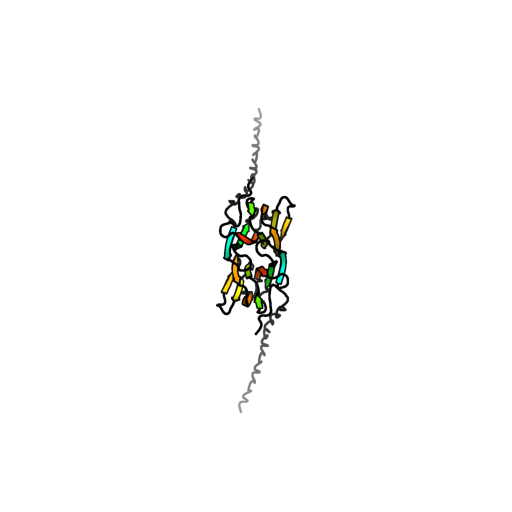.281 -13.414 1 43.75 23 PRO B CA 1
ATOM 1169 C C . PRO B 1 23 ? -19.781 -27.984 -14.195 1 43.75 23 PRO B C 1
ATOM 1171 O O . PRO B 1 23 ? -19.703 -28 -15.43 1 43.75 23 PRO B O 1
ATOM 1174 N N . ALA B 1 24 ? -20.547 -26.969 -13.805 1 39.94 24 ALA B N 1
ATOM 1175 C CA . ALA B 1 24 ? -20.266 -25.656 -14.359 1 39.94 24 ALA B CA 1
ATOM 1176 C C . ALA B 1 24 ? -18.781 -25.438 -14.57 1 39.94 24 ALA B C 1
ATOM 1178 O O . ALA B 1 24 ? -17.984 -25.547 -13.625 1 39.94 24 ALA B O 1
ATOM 1179 N N . ALA B 1 25 ? -18.219 -25.766 -15.68 1 37.09 25 ALA B N 1
ATOM 1180 C CA . ALA B 1 25 ? -16.875 -25.281 -15.938 1 37.09 25 ALA B CA 1
ATOM 1181 C C . ALA B 1 25 ? -16.688 -23.859 -15.398 1 37.09 25 ALA B C 1
ATOM 1183 O O . ALA B 1 25 ? -17.422 -22.938 -15.781 1 37.09 25 ALA B O 1
ATOM 1184 N N . GLY B 1 26 ? -16.266 -23.688 -14.18 1 37.19 26 GLY B N 1
ATOM 1185 C CA . GLY B 1 26 ? -15.859 -22.328 -13.828 1 37.19 26 GLY B CA 1
ATOM 1186 C C . GLY B 1 26 ? -15.18 -21.594 -14.969 1 37.19 26 GLY B C 1
ATOM 1187 O O . GLY B 1 26 ? -14.273 -22.141 -15.609 1 37.19 26 GLY B O 1
ATOM 1188 N N . ARG B 1 27 ? -15.914 -20.828 -15.758 1 37.28 27 ARG B N 1
ATOM 1189 C CA . ARG B 1 27 ? -15.242 -19.938 -16.688 1 37.28 27 ARG B CA 1
ATOM 1190 C C . ARG B 1 27 ? -13.82 -19.641 -16.234 1 37.28 27 ARG B C 1
ATOM 1192 O O . ARG B 1 27 ? -13.594 -19.281 -15.078 1 37.28 27 ARG B O 1
ATOM 1199 N N . ALA B 1 28 ? -12.836 -20.312 -16.766 1 37.03 28 ALA B N 1
ATOM 1200 C CA . ALA B 1 28 ? -11.484 -19.766 -16.641 1 37.03 28 ALA B CA 1
ATOM 1201 C C . ALA B 1 28 ? -11.5 -18.25 -16.672 1 37.03 28 ALA B C 1
ATOM 1203 O O . ALA B 1 28 ? -11.922 -17.641 -17.656 1 37.03 28 ALA B O 1
ATOM 1204 N N . HIS B 1 29 ? -11.938 -17.547 -15.656 1 39.81 29 HIS B N 1
ATOM 1205 C CA . HIS B 1 29 ? -11.781 -16.094 -15.703 1 39.81 29 HIS B CA 1
ATOM 1206 C C . HIS B 1 29 ? -10.562 -15.695 -16.531 1 39.81 29 HIS B C 1
ATOM 1208 O O . HIS B 1 29 ? -9.5 -16.328 -16.422 1 39.81 29 HIS B O 1
ATOM 1214 N N . ASP B 1 30 ? -10.664 -15.273 -17.656 1 38.44 30 ASP B N 1
ATOM 1215 C CA . ASP B 1 30 ? -9.664 -14.695 -18.547 1 38.44 30 ASP B CA 1
ATOM 1216 C C . ASP B 1 30 ? -8.531 -14.047 -17.75 1 38.44 30 ASP B C 1
ATOM 1218 O O . ASP B 1 30 ? -8.773 -13.422 -16.719 1 38.44 30 ASP B O 1
ATOM 1222 N N . ALA B 1 31 ? -7.285 -14.594 -17.672 1 45.78 31 ALA B N 1
ATOM 1223 C CA . ALA B 1 31 ? -6.016 -14.055 -17.188 1 45.78 31 ALA B CA 1
ATOM 1224 C C . ALA B 1 31 ? -5.922 -12.555 -17.453 1 45.78 31 ALA B C 1
ATOM 1226 O O . ALA B 1 31 ? -5.223 -12.125 -18.375 1 45.78 31 ALA B O 1
ATOM 1227 N N . GLY B 1 32 ? -7.059 -11.867 -17.688 1 50.16 32 GLY B N 1
ATOM 1228 C CA . GLY B 1 32 ? -6.914 -10.445 -17.938 1 50.16 32 GLY B CA 1
ATOM 1229 C C . GLY B 1 32 ? -6.02 -9.75 -16.922 1 50.16 32 GLY B C 1
ATOM 1230 O O . GLY B 1 32 ? -5.676 -10.336 -15.891 1 50.16 32 GLY B O 1
ATOM 1231 N N . ASP B 1 33 ? -5.383 -8.578 -17.391 1 66.88 33 ASP B N 1
ATOM 1232 C CA . ASP B 1 33 ? -4.5 -7.758 -16.562 1 66.88 33 ASP B CA 1
ATOM 1233 C C . ASP B 1 33 ? -5.191 -7.336 -15.266 1 66.88 33 ASP B C 1
ATOM 1235 O O . ASP B 1 33 ? -6.203 -6.629 -15.297 1 66.88 33 ASP B O 1
ATOM 1239 N N . ASN B 1 34 ? -5.094 -7.984 -14.195 1 91.5 34 ASN B N 1
ATOM 1240 C CA . ASN B 1 34 ? -5.723 -7.723 -12.906 1 91.5 34 ASN B CA 1
ATOM 1241 C C . ASN B 1 34 ? -4.926 -6.707 -12.086 1 91.5 34 ASN B C 1
ATOM 1243 O O . ASN B 1 34 ? -5.141 -6.57 -10.883 1 91.5 34 ASN B O 1
ATOM 1247 N N . VAL B 1 35 ? -3.979 -6.082 -12.852 1 96 35 VAL B N 1
ATOM 1248 C CA . VAL B 1 35 ? -3.16 -5.07 -12.188 1 96 35 VAL B CA 1
ATOM 1249 C C . VAL B 1 35 ? -3.629 -3.678 -12.602 1 96 35 VAL B C 1
ATOM 1251 O O . VAL B 1 35 ? -3.738 -3.379 -13.789 1 96 35 VAL B O 1
ATOM 1254 N N . HIS B 1 36 ? -3.936 -2.814 -11.688 1 96.94 36 HIS B N 1
ATOM 1255 C CA . HIS B 1 36 ? -4.379 -1.443 -11.906 1 96.94 36 HIS B CA 1
ATOM 1256 C C . HIS B 1 36 ? -3.439 -0.446 -11.242 1 96.94 36 HIS B C 1
ATOM 1258 O O . HIS B 1 36 ? -3.385 -0.364 -10.008 1 96.94 36 HIS B O 1
ATOM 1264 N N . THR B 1 37 ? -2.734 0.344 -12.125 1 97.62 37 THR B N 1
ATOM 1265 C CA . THR B 1 37 ? -1.835 1.35 -11.57 1 97.62 37 THR B CA 1
ATOM 1266 C C . THR B 1 37 ? -2.625 2.479 -10.914 1 97.62 37 THR B C 1
ATOM 1268 O O . THR B 1 37 ? -3.527 3.051 -11.531 1 97.62 37 THR B O 1
ATOM 1271 N N . VAL B 1 38 ? -2.289 2.816 -9.664 1 98.69 38 VAL B N 1
ATOM 1272 C CA . VAL B 1 38 ? -2.916 3.908 -8.93 1 98.69 38 VAL B CA 1
ATOM 1273 C C . VAL B 1 38 ? -2.129 5.199 -9.148 1 98.69 38 VAL B C 1
ATOM 1275 O O . VAL B 1 38 ? -2.711 6.246 -9.445 1 98.69 38 VAL B O 1
ATOM 1278 N N . MET B 1 39 ? -0.767 5.117 -9.039 1 98.44 39 MET B N 1
ATOM 1279 C CA . MET B 1 39 ? 0.114 6.262 -9.273 1 98.44 39 MET B CA 1
ATOM 1280 C C . MET B 1 39 ? 1.548 5.801 -9.508 1 98.44 39 MET B C 1
ATOM 1282 O O . MET B 1 39 ? 1.915 4.684 -9.148 1 98.44 39 MET B O 1
ATOM 1286 N N . GLN B 1 40 ? 2.295 6.617 -10.141 1 98.31 40 GLN B N 1
ATOM 1287 C CA . GLN B 1 40 ? 3.742 6.52 -10.312 1 98.31 40 GLN B CA 1
ATOM 1288 C C . GLN B 1 40 ? 4.426 7.84 -9.969 1 98.31 40 GLN B C 1
ATOM 1290 O O . GLN B 1 40 ? 3.922 8.914 -10.312 1 98.31 40 GLN B O 1
ATOM 1295 N N . GLN B 1 41 ? 5.512 7.73 -9.289 1 98.44 41 GLN B N 1
ATOM 1296 C CA . GLN B 1 41 ? 6.125 8.953 -8.773 1 98.44 41 GLN B CA 1
ATOM 1297 C C . GLN B 1 41 ? 7.625 8.773 -8.586 1 98.44 41 GLN B C 1
ATOM 1299 O O . GLN B 1 41 ? 8.07 7.809 -7.957 1 98.44 41 GLN B O 1
ATOM 1304 N N . ALA B 1 42 ? 8.414 9.719 -9.18 1 98.5 42 ALA B N 1
ATOM 1305 C CA . ALA B 1 42 ? 9.805 9.797 -8.742 1 98.5 42 ALA B CA 1
ATOM 1306 C C . ALA B 1 42 ? 9.906 10.312 -7.305 1 98.5 42 ALA B C 1
ATOM 1308 O O . ALA B 1 42 ? 9.125 11.18 -6.895 1 98.5 42 ALA B O 1
ATOM 1309 N N . VAL B 1 43 ? 10.844 9.719 -6.555 1 98.62 43 VAL B N 1
ATOM 1310 C CA . VAL B 1 43 ? 11.008 10.164 -5.176 1 98.62 43 VAL B CA 1
ATOM 1311 C C . VAL B 1 43 ? 12.469 10.516 -4.914 1 98.62 43 VAL B C 1
ATOM 1313 O O . VAL B 1 43 ? 13.375 9.883 -5.465 1 98.62 43 VAL B O 1
ATOM 1316 N N . PRO B 1 44 ? 12.703 11.492 -4.059 1 98.38 44 PRO B N 1
ATOM 1317 C CA . PRO B 1 44 ? 14.094 11.883 -3.809 1 98.38 44 PRO B CA 1
ATOM 1318 C C . PRO B 1 44 ? 14.898 10.805 -3.096 1 98.38 44 PRO B C 1
ATOM 1320 O O . PRO B 1 44 ? 16.125 10.766 -3.201 1 98.38 44 PRO B O 1
ATOM 1323 N N . GLU B 1 45 ? 14.25 9.891 -2.424 1 98.38 45 GLU B N 1
ATOM 1324 C CA . GLU B 1 45 ? 14.938 8.859 -1.648 1 98.38 45 GLU B CA 1
ATOM 1325 C C . GLU B 1 45 ? 15.523 7.785 -2.557 1 98.38 45 GLU B C 1
ATOM 1327 O O . GLU B 1 45 ? 16.438 7.062 -2.16 1 98.38 45 GLU B O 1
ATOM 1332 N N . ALA B 1 46 ? 14.969 7.652 -3.744 1 98.31 46 ALA B N 1
ATOM 1333 C CA . ALA B 1 46 ? 15.391 6.613 -4.68 1 98.31 46 ALA B CA 1
ATOM 1334 C C . ALA B 1 46 ? 15.656 7.199 -6.062 1 98.31 46 ALA B C 1
ATOM 1336 O O . ALA B 1 46 ? 14.93 6.922 -7.016 1 98.31 46 ALA B O 1
ATOM 1337 N N . PRO B 1 47 ? 16.812 7.914 -6.172 1 97.31 47 PRO B N 1
ATOM 1338 C CA . PRO B 1 47 ? 17.078 8.57 -7.453 1 97.31 47 PRO B CA 1
ATOM 1339 C C . PRO B 1 47 ? 17.188 7.578 -8.609 1 97.31 47 PRO B C 1
ATOM 1341 O O . PRO B 1 47 ? 17.812 6.527 -8.477 1 97.31 47 PRO B O 1
ATOM 1344 N N . GLY B 1 48 ? 16.531 7.918 -9.688 1 96.69 48 GLY B N 1
ATOM 1345 C CA . GLY B 1 48 ? 16.594 7.098 -10.891 1 96.69 48 GLY B CA 1
ATOM 1346 C C . GLY B 1 48 ? 15.555 5.988 -10.898 1 96.69 48 GLY B C 1
ATOM 1347 O O . GLY B 1 48 ? 15.508 5.188 -11.836 1 96.69 48 GLY B O 1
ATOM 1348 N N . LYS B 1 49 ? 14.797 5.953 -9.844 1 98.12 49 LYS B N 1
ATOM 1349 C CA . LYS B 1 49 ? 13.711 4.977 -9.758 1 98.12 49 LYS B CA 1
ATOM 1350 C C . LYS B 1 49 ? 12.352 5.66 -9.789 1 98.12 49 LYS B C 1
ATOM 1352 O O . LYS B 1 49 ? 12.25 6.871 -9.586 1 98.12 49 LYS B O 1
ATOM 1357 N N . LEU B 1 50 ? 11.406 4.867 -10.156 1 98.19 50 LEU B N 1
ATOM 1358 C CA . LEU B 1 50 ? 10.016 5.258 -9.961 1 98.19 50 LEU B CA 1
ATOM 1359 C C . LEU B 1 50 ? 9.359 4.406 -8.875 1 98.19 50 LEU B C 1
ATOM 1361 O O . LEU B 1 50 ? 9.516 3.184 -8.859 1 98.19 50 LEU B O 1
ATOM 1365 N N . ALA B 1 51 ? 8.703 5.094 -7.934 1 98.75 51 ALA B N 1
ATOM 1366 C CA . ALA B 1 51 ? 7.734 4.406 -7.086 1 98.75 51 ALA B CA 1
ATOM 1367 C C . ALA B 1 51 ? 6.438 4.137 -7.844 1 98.75 51 ALA B C 1
ATOM 1369 O O . ALA B 1 51 ? 5.859 5.047 -8.445 1 98.75 51 ALA B O 1
ATOM 1370 N N . VAL B 1 52 ? 6.039 2.918 -7.855 1 98.69 52 VAL B N 1
ATOM 1371 C CA . VAL B 1 52 ? 4.789 2.525 -8.5 1 98.69 52 VAL B CA 1
ATOM 1372 C C . VAL B 1 52 ? 3.836 1.937 -7.465 1 98.69 52 VAL B C 1
ATOM 1374 O O . VAL B 1 52 ? 4.211 1.038 -6.707 1 98.69 52 VAL B O 1
ATOM 1377 N N . VAL B 1 53 ? 2.594 2.461 -7.383 1 98.88 53 VAL B N 1
ATOM 1378 C CA . VAL B 1 53 ? 1.533 1.911 -6.547 1 98.88 53 VAL B CA 1
ATOM 1379 C C . VAL B 1 53 ? 0.417 1.353 -7.426 1 98.88 53 VAL B C 1
ATOM 1381 O O . VAL B 1 53 ? -0.03 2.014 -8.367 1 98.88 53 VAL B O 1
ATOM 1384 N N . ALA B 1 54 ? 0.007 0.148 -7.078 1 98.69 54 ALA B N 1
ATOM 1385 C CA . ALA B 1 54 ? -1.032 -0.491 -7.883 1 98.69 54 ALA B CA 1
ATOM 1386 C C . ALA B 1 54 ? -1.942 -1.354 -7.012 1 98.69 54 ALA B C 1
ATOM 1388 O O . ALA B 1 54 ? -1.581 -1.713 -5.891 1 98.69 54 ALA B O 1
ATOM 1389 N N . THR B 1 55 ? -3.117 -1.636 -7.5 1 98.81 55 THR B N 1
ATOM 1390 C CA . THR B 1 55 ? -3.951 -2.703 -6.957 1 98.81 55 THR B CA 1
ATOM 1391 C C . THR B 1 55 ? -3.979 -3.9 -7.902 1 98.81 55 THR B C 1
ATOM 1393 O O . THR B 1 55 ? -3.855 -3.742 -9.117 1 98.81 55 THR B O 1
ATOM 1396 N N . VAL B 1 56 ? -4.07 -5.07 -7.34 1 98.62 56 VAL B N 1
ATOM 1397 C CA . VAL B 1 56 ? -4.246 -6.324 -8.07 1 98.62 56 VAL B CA 1
ATOM 1398 C C . VAL B 1 56 ? -5.543 -7 -7.621 1 98.62 56 VAL B C 1
ATOM 1400 O O . VAL B 1 56 ? -5.684 -7.371 -6.453 1 98.62 56 VAL B O 1
ATOM 1403 N N . ASP B 1 57 ? -6.398 -7.156 -8.539 1 98.5 57 ASP B N 1
ATOM 1404 C CA . ASP B 1 57 ? -7.688 -7.754 -8.211 1 98.5 57 ASP B CA 1
ATOM 1405 C C . ASP B 1 57 ? -7.746 -9.219 -8.656 1 98.5 57 ASP B C 1
ATOM 1407 O O . ASP B 1 57 ? -7.352 -9.547 -9.781 1 98.5 57 ASP B O 1
ATOM 1411 N N . TYR B 1 58 ? -8.266 -10.039 -7.777 1 98.44 58 TYR B N 1
ATOM 1412 C CA . TYR B 1 58 ? -8.484 -11.445 -8.094 1 98.44 58 TYR B CA 1
ATOM 1413 C C . TYR B 1 58 ? -9.961 -11.812 -7.973 1 98.44 58 TYR B C 1
ATOM 1415 O O . TYR B 1 58 ? -10.555 -11.664 -6.902 1 98.44 58 TYR B O 1
ATOM 1423 N N . ALA B 1 59 ? -10.531 -12.25 -9.039 1 98.06 59 ALA B N 1
ATOM 1424 C CA . ALA B 1 59 ? -11.82 -12.938 -8.922 1 98.06 59 ALA B CA 1
ATOM 1425 C C . ALA B 1 59 ? -11.68 -14.242 -8.156 1 98.06 59 ALA B C 1
ATOM 1427 O O . ALA B 1 59 ? -10.562 -14.719 -7.918 1 98.06 59 ALA B O 1
ATOM 1428 N N . PRO B 1 60 ? -12.844 -14.852 -7.668 1 98.38 60 PRO B N 1
ATOM 1429 C CA . PRO B 1 60 ? -12.758 -16.156 -7.008 1 98.38 60 PRO B CA 1
ATOM 1430 C C . PRO B 1 60 ? -11.945 -17.172 -7.809 1 98.38 60 PRO B C 1
ATOM 1432 O O . PRO B 1 60 ? -12.242 -17.422 -8.977 1 98.38 60 PRO B O 1
ATOM 1435 N N . GLY B 1 61 ? -10.906 -17.609 -7.223 1 96.81 61 GLY B N 1
ATOM 1436 C CA . GLY B 1 61 ? -10.102 -18.672 -7.812 1 96.81 61 GLY B CA 1
ATOM 1437 C C . GLY B 1 61 ? -9.047 -18.141 -8.781 1 96.81 61 GLY B C 1
ATOM 1438 O O . GLY B 1 61 ? -8.211 -18.906 -9.258 1 96.81 61 GLY B O 1
ATOM 1439 N N . GLN B 1 62 ? -9.016 -16.906 -9.023 1 98.06 62 GLN B N 1
ATOM 1440 C CA . GLN B 1 62 ? -8.125 -16.359 -10.039 1 98.06 62 GLN B CA 1
ATOM 1441 C C . GLN B 1 62 ? -6.691 -16.281 -9.523 1 98.06 62 GLN B C 1
ATOM 1443 O O . GLN B 1 62 ? -6.461 -16.172 -8.32 1 98.06 62 GLN B O 1
ATOM 1448 N N . ALA B 1 63 ? -5.77 -16.359 -10.469 1 97.62 63 ALA B N 1
ATOM 1449 C CA . ALA B 1 63 ? -4.348 -16.266 -10.164 1 97.62 63 ALA B CA 1
ATOM 1450 C C . ALA B 1 63 ? -3.631 -15.367 -11.172 1 97.62 63 ALA B C 1
ATOM 1452 O O . ALA B 1 63 ? -4.117 -15.164 -12.289 1 97.62 63 ALA B O 1
ATOM 1453 N N . SER B 1 64 ? -2.545 -14.797 -10.695 1 96.88 64 SER B N 1
ATOM 1454 C CA . SER B 1 64 ? -1.635 -14.125 -11.617 1 96.88 64 SER B CA 1
ATOM 1455 C C . SER B 1 64 ? -0.682 -15.117 -12.273 1 96.88 64 SER B C 1
ATOM 1457 O O . SER B 1 64 ? -0.349 -16.141 -11.688 1 96.88 64 SER B O 1
ATOM 1459 N N . GLU B 1 65 ? -0.237 -14.719 -13.484 1 95.44 65 GLU B N 1
ATOM 1460 C CA . GLU B 1 65 ? 0.858 -15.484 -14.07 1 95.44 65 GLU B CA 1
ATOM 1461 C C . GLU B 1 65 ? 2.146 -15.312 -13.273 1 95.4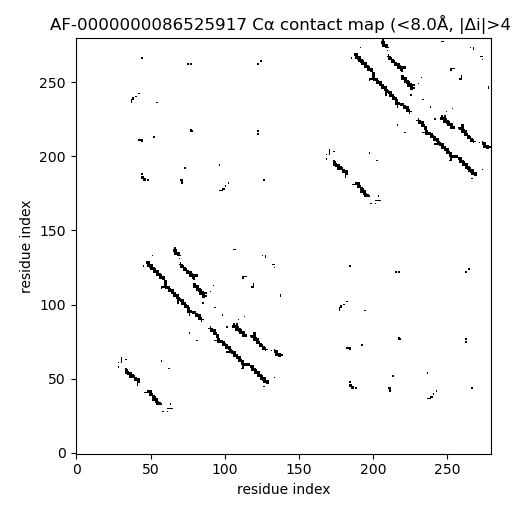4 65 GLU B C 1
ATOM 1463 O O . GLU B 1 65 ? 2.42 -14.227 -12.758 1 95.44 65 GLU B O 1
ATOM 1468 N N . ALA B 1 66 ? 2.912 -16.422 -13.25 1 97.31 66 ALA B N 1
ATOM 1469 C CA . ALA B 1 66 ? 4.227 -16.328 -12.625 1 97.31 66 ALA B CA 1
ATOM 1470 C C . ALA B 1 66 ? 5.066 -15.227 -13.266 1 97.31 66 ALA B C 1
ATOM 1472 O O . ALA B 1 66 ? 5.043 -15.055 -14.492 1 97.31 66 ALA B O 1
ATOM 1473 N N . HIS B 1 67 ? 5.883 -14.539 -12.477 1 97.5 67 HIS B N 1
ATOM 1474 C CA . HIS B 1 67 ? 6.652 -13.398 -12.969 1 97.5 67 HIS B CA 1
ATOM 1475 C C . HIS B 1 67 ? 7.848 -13.109 -12.062 1 97.5 67 HIS B C 1
ATOM 1477 O O . HIS B 1 67 ? 8.023 -13.766 -11.039 1 97.5 67 HIS B O 1
ATOM 1483 N N . ARG B 1 68 ? 8.68 -12.164 -12.531 1 97.44 68 ARG B N 1
ATOM 1484 C CA . ARG B 1 68 ? 9.812 -11.672 -11.758 1 97.44 68 ARG B CA 1
ATOM 1485 C C . ARG B 1 68 ? 9.656 -10.188 -11.445 1 97.44 68 ARG B C 1
ATOM 1487 O O . ARG B 1 68 ? 8.992 -9.453 -12.188 1 97.44 68 ARG B O 1
ATOM 1494 N N . HIS B 1 69 ? 10.219 -9.828 -10.391 1 97.69 69 HIS B N 1
ATOM 1495 C CA . HIS B 1 69 ? 10.359 -8.422 -10.039 1 97.69 69 HIS B CA 1
ATOM 1496 C C . HIS B 1 69 ? 11.812 -7.969 -10.125 1 97.69 69 HIS B C 1
ATOM 1498 O O . HIS B 1 69 ? 12.68 -8.516 -9.43 1 97.69 69 HIS B O 1
ATOM 1504 N N . LEU B 1 70 ? 12.039 -6.977 -10.922 1 97.38 70 LEU B N 1
ATOM 1505 C CA . LEU B 1 70 ? 13.406 -6.508 -11.094 1 97.38 70 LEU B CA 1
ATOM 1506 C C . LEU B 1 70 ? 13.766 -5.477 -10.023 1 97.38 70 LEU B C 1
ATOM 1508 O O . LEU B 1 70 ? 14.945 -5.195 -9.797 1 97.38 70 LEU B O 1
ATOM 1512 N N . GLY B 1 71 ? 12.82 -4.816 -9.43 1 98.06 71 GLY B N 1
ATOM 1513 C CA . GLY B 1 71 ? 12.984 -3.955 -8.273 1 98.06 71 GLY B CA 1
ATOM 1514 C C . GLY B 1 71 ? 12.273 -4.469 -7.035 1 98.06 71 GLY B C 1
ATOM 1515 O O . GLY B 1 71 ? 11.648 -5.527 -7.07 1 98.06 71 GLY B O 1
ATOM 1516 N N . SER B 1 72 ? 12.438 -3.744 -5.883 1 98.75 72 SER B N 1
ATOM 1517 C CA . SER B 1 72 ? 11.766 -4.102 -4.637 1 98.75 72 SER B CA 1
ATOM 1518 C C . SER B 1 72 ? 10.25 -3.963 -4.773 1 98.75 72 SER B C 1
ATOM 1520 O O . SER B 1 72 ? 9.758 -2.99 -5.352 1 98.75 72 SER B O 1
ATOM 1522 N N . VAL B 1 73 ? 9.531 -4.941 -4.246 1 98.88 73 VAL B N 1
ATOM 1523 C CA . VAL B 1 73 ? 8.07 -4.895 -4.234 1 98.88 73 VAL B CA 1
ATOM 1524 C C . VAL B 1 73 ? 7.551 -5.242 -2.844 1 98.88 73 VAL B C 1
ATOM 1526 O O . VAL B 1 73 ? 8.047 -6.176 -2.207 1 98.88 73 VAL B O 1
ATOM 1529 N N . PHE B 1 74 ? 6.582 -4.5 -2.361 1 98.94 74 PHE B N 1
ATOM 1530 C CA . PHE B 1 74 ? 5.797 -4.777 -1.165 1 98.94 74 PHE B CA 1
ATOM 1531 C C . PHE B 1 74 ? 4.344 -5.066 -1.524 1 98.94 74 PHE B C 1
ATOM 1533 O O . PHE B 1 74 ? 3.73 -4.328 -2.293 1 98.94 74 PHE B O 1
ATOM 1540 N N . ALA B 1 75 ? 3.82 -6.121 -0.997 1 98.94 75 ALA B N 1
ATOM 1541 C CA . ALA B 1 75 ? 2.418 -6.469 -1.215 1 98.94 75 ALA B CA 1
ATOM 1542 C C . ALA B 1 75 ? 1.663 -6.559 0.108 1 98.94 75 ALA B C 1
ATOM 1544 O O . ALA B 1 75 ? 2.176 -7.105 1.087 1 98.94 75 ALA B O 1
ATOM 1545 N N . VAL B 1 76 ? 0.525 -6.012 0.183 1 98.94 76 VAL B N 1
ATOM 1546 C CA . VAL B 1 76 ? -0.401 -6.133 1.304 1 98.94 76 VAL B CA 1
ATOM 1547 C C . VAL B 1 76 ? -1.757 -6.625 0.804 1 98.94 76 VAL B C 1
ATOM 1549 O O . VAL B 1 76 ? -2.279 -6.121 -0.192 1 98.94 76 VAL B O 1
ATOM 1552 N N . VAL B 1 77 ? -2.332 -7.57 1.492 1 98.94 77 VAL B N 1
ATOM 1553 C CA . VAL B 1 77 ? -3.691 -7.984 1.161 1 98.94 77 VAL B CA 1
ATOM 1554 C C . VAL B 1 77 ? -4.691 -6.961 1.695 1 98.94 77 VAL B C 1
ATOM 1556 O O . VAL B 1 77 ? -4.75 -6.715 2.902 1 98.94 77 VAL B O 1
ATOM 1559 N N . SER B 1 78 ? -5.434 -6.402 0.755 1 98.88 78 SER B N 1
ATOM 1560 C CA . SER B 1 78 ? -6.402 -5.402 1.186 1 98.88 78 SER B CA 1
ATOM 1561 C C . SER B 1 78 ? -7.789 -6.012 1.353 1 98.88 78 SER B C 1
ATOM 1563 O O . SER B 1 78 ? -8.633 -5.457 2.057 1 98.88 78 SER B O 1
ATOM 1565 N N . LYS B 1 79 ? -8.086 -7.027 0.619 1 98.69 79 LYS B N 1
ATOM 1566 C CA . LYS B 1 79 ? -9.352 -7.75 0.685 1 98.69 79 LYS B CA 1
ATOM 1567 C C . LYS B 1 79 ? -9.141 -9.25 0.535 1 98.69 79 LYS B C 1
ATOM 1569 O O . LYS B 1 79 ? -8.367 -9.695 -0.316 1 98.69 79 LYS B O 1
ATOM 1574 N N . GLY B 1 80 ? -9.898 -10.016 1.355 1 98.75 80 GLY B N 1
ATOM 1575 C CA . GLY B 1 80 ? -9.852 -11.461 1.236 1 98.75 80 GLY B CA 1
ATOM 1576 C C . GLY B 1 80 ? -8.539 -12.062 1.703 1 98.75 80 GLY B C 1
ATOM 1577 O O . GLY B 1 80 ? -7.988 -11.641 2.727 1 98.75 80 GLY B O 1
ATOM 1578 N N . GLU B 1 81 ? -8.18 -13.148 1.043 1 98.94 81 GLU B N 1
ATOM 1579 C CA . GLU B 1 81 ? -6.953 -13.883 1.326 1 98.94 81 GLU B CA 1
ATOM 1580 C C . GLU B 1 81 ? -6.23 -14.266 0.038 1 98.94 81 GLU B C 1
ATOM 1582 O O . GLU B 1 81 ? -6.867 -14.625 -0.956 1 98.94 81 GLU B O 1
ATOM 1587 N N . VAL B 1 82 ? -4.914 -14.242 0.109 1 98.94 82 VAL B N 1
ATOM 1588 C CA . VAL B 1 82 ? -4.109 -14.531 -1.073 1 98.94 82 VAL B CA 1
ATOM 1589 C C . VAL B 1 82 ? -3.033 -15.562 -0.728 1 98.94 82 VAL B C 1
ATOM 1591 O O . VAL B 1 82 ? -2.4 -15.477 0.326 1 98.94 82 VAL B O 1
ATOM 1594 N N . LEU B 1 83 ? -2.879 -16.531 -1.585 1 98.94 83 LEU B N 1
ATOM 1595 C CA . LEU B 1 83 ? -1.758 -17.453 -1.521 1 98.94 83 LEU B CA 1
ATOM 1596 C C . LEU B 1 83 ? -0.577 -16.953 -2.336 1 98.94 83 LEU B C 1
ATOM 1598 O O . LEU B 1 83 ? -0.738 -16.562 -3.498 1 98.94 83 LEU B O 1
ATOM 1602 N N . SER B 1 84 ? 0.604 -16.906 -1.715 1 98.88 84 SER B N 1
ATOM 1603 C CA . SER B 1 84 ? 1.793 -16.406 -2.398 1 98.88 84 SER B CA 1
ATOM 1604 C C . SER B 1 84 ? 2.986 -17.328 -2.178 1 98.88 84 SER B C 1
ATOM 1606 O O . SER B 1 84 ? 3.227 -17.781 -1.058 1 98.88 84 SER B O 1
ATOM 1608 N N . GLN B 1 85 ? 3.697 -17.656 -3.186 1 98.88 85 GLN B N 1
ATOM 1609 C CA . GLN B 1 85 ? 4.961 -18.375 -3.172 1 98.88 85 GLN B CA 1
ATOM 1610 C C . GLN B 1 85 ? 6.043 -17.625 -3.938 1 98.88 85 GLN B C 1
ATOM 1612 O O . GLN B 1 85 ? 5.887 -17.344 -5.129 1 98.88 85 GLN B O 1
ATOM 1617 N N . VAL B 1 86 ? 7.055 -17.328 -3.25 1 98.81 86 VAL B N 1
ATOM 1618 C CA . VAL B 1 86 ? 8.125 -16.516 -3.809 1 98.81 86 VAL B CA 1
ATOM 1619 C C . VAL B 1 86 ? 9.461 -17.234 -3.658 1 98.81 86 VAL B C 1
ATOM 1621 O O . VAL B 1 86 ? 9.75 -17.812 -2.607 1 98.81 86 VAL B O 1
ATOM 1624 N N . ASN B 1 87 ? 10.211 -17.266 -4.711 1 98.56 87 ASN B N 1
ATOM 1625 C CA . ASN B 1 87 ? 11.578 -17.781 -4.758 1 98.56 87 ASN B CA 1
ATOM 1626 C C . ASN B 1 87 ? 11.648 -19.25 -4.312 1 98.56 87 ASN B C 1
ATOM 1628 O O . ASN B 1 87 ? 12.562 -19.641 -3.592 1 98.56 87 ASN B O 1
ATOM 1632 N N . GLY B 1 88 ? 10.695 -19.953 -4.613 1 97.88 88 GLY B N 1
ATOM 1633 C CA . GLY B 1 88 ? 10.695 -21.391 -4.332 1 97.88 88 GLY B CA 1
ATOM 1634 C C . GLY B 1 88 ? 10.453 -21.703 -2.871 1 97.88 88 GLY B C 1
ATOM 1635 O O . GLY B 1 88 ? 10.602 -22.859 -2.447 1 97.88 88 GLY B O 1
ATOM 1636 N N . GLY B 1 89 ? 10.164 -20.703 -2.082 1 98.5 89 GLY B N 1
ATOM 1637 C CA . GLY B 1 89 ? 9.836 -20.922 -0.683 1 98.5 89 GLY B CA 1
ATOM 1638 C C . GLY B 1 89 ? 8.469 -21.547 -0.483 1 98.5 89 GLY B C 1
ATOM 1639 O O . GLY B 1 89 ? 7.824 -21.969 -1.446 1 98.5 89 GLY B O 1
ATOM 1640 N N . PRO B 1 90 ? 8.031 -21.594 0.791 1 98.69 90 PRO B N 1
ATOM 1641 C CA . PRO B 1 90 ? 6.715 -22.172 1.062 1 98.69 90 PRO B CA 1
ATOM 1642 C C . PRO B 1 90 ? 5.57 -21.328 0.513 1 98.69 90 PRO B C 1
ATOM 1644 O O . PRO B 1 90 ? 5.723 -20.109 0.342 1 98.69 90 PRO B O 1
ATOM 1647 N N . LEU B 1 91 ? 4.465 -22 0.219 1 98.81 91 LEU B N 1
ATOM 1648 C CA . LEU B 1 91 ? 3.217 -21.312 -0.094 1 98.81 91 LEU B CA 1
ATOM 1649 C C . LEU B 1 91 ? 2.588 -20.719 1.165 1 98.81 91 LEU B C 1
ATOM 1651 O O . LEU B 1 91 ? 2.184 -21.469 2.064 1 98.81 91 LEU B O 1
ATOM 1655 N N . HIS B 1 92 ? 2.457 -19.453 1.262 1 98.88 92 HIS B N 1
ATOM 1656 C CA . HIS B 1 92 ? 1.908 -18.781 2.432 1 98.88 92 HIS B CA 1
ATOM 1657 C C . HIS B 1 92 ? 0.517 -18.219 2.145 1 98.88 92 HIS B C 1
ATOM 1659 O O . HIS B 1 92 ? 0.27 -17.672 1.064 1 98.88 92 HIS B O 1
ATOM 1665 N N . ARG B 1 93 ? -0.356 -18.359 3.086 1 98.94 93 ARG B N 1
ATOM 1666 C CA . ARG B 1 93 ? -1.653 -17.688 3.043 1 98.94 93 ARG B CA 1
ATOM 1667 C C . ARG B 1 93 ? -1.621 -16.375 3.816 1 98.94 93 ARG B C 1
ATOM 1669 O O . ARG B 1 93 ? -1.303 -16.359 5.008 1 98.94 93 ARG B O 1
ATOM 1676 N N . TYR B 1 94 ? -1.944 -15.336 3.189 1 98.94 94 TYR B N 1
ATOM 1677 C CA . TYR B 1 94 ? -1.998 -14.016 3.807 1 98.94 94 TYR B CA 1
ATOM 1678 C C . TYR B 1 94 ? -3.428 -13.492 3.848 1 98.94 94 TYR B C 1
ATOM 1680 O O . TYR B 1 94 ? -4.148 -13.555 2.848 1 98.94 94 TYR B O 1
ATOM 1688 N N . ARG B 1 95 ? -3.848 -12.938 4.98 1 98.88 95 ARG B N 1
ATOM 1689 C CA . ARG B 1 95 ? -5.164 -12.336 5.148 1 98.88 95 ARG B CA 1
ATOM 1690 C C . ARG B 1 95 ? -5.09 -10.82 5 1 98.88 95 ARG B C 1
ATOM 1692 O O . ARG B 1 95 ? -4.004 -10.234 5.035 1 98.88 95 ARG B O 1
ATOM 1699 N N . ALA B 1 96 ? -6.301 -10.258 4.824 1 98.75 96 ALA B N 1
ATOM 1700 C CA . ALA B 1 96 ? -6.348 -8.805 4.742 1 98.75 96 ALA B CA 1
ATOM 1701 C C . ALA B 1 96 ? -5.566 -8.164 5.891 1 98.75 96 ALA B C 1
ATOM 1703 O O . ALA B 1 96 ? -5.73 -8.547 7.051 1 98.75 96 ALA B O 1
ATOM 1704 N N . GLY B 1 97 ? -4.727 -7.254 5.543 1 98.44 97 GLY B N 1
ATOM 1705 C CA . GLY B 1 97 ? -3.904 -6.566 6.523 1 98.44 97 GLY B CA 1
ATOM 1706 C C . GLY B 1 97 ? -2.516 -7.16 6.664 1 98.44 97 GLY B C 1
ATOM 1707 O O . GLY B 1 97 ? -1.623 -6.539 7.242 1 98.44 97 GLY B O 1
ATOM 1708 N N . GLU B 1 98 ? -2.32 -8.352 6.156 1 98.88 98 GLU B N 1
ATOM 1709 C CA . GLU B 1 98 ? -1.002 -8.977 6.137 1 98.88 98 GLU B CA 1
ATOM 1710 C C . GLU B 1 98 ? -0.299 -8.742 4.805 1 98.88 98 GLU B C 1
ATOM 1712 O O . GLU B 1 98 ? -0.939 -8.383 3.812 1 98.88 98 GLU B O 1
ATOM 1717 N N . GLY B 1 99 ? 1.011 -8.875 4.77 1 98.88 99 GLY B N 1
ATOM 1718 C CA . GLY B 1 99 ? 1.758 -8.609 3.549 1 98.88 99 GLY B CA 1
ATOM 1719 C C . GLY B 1 99 ? 3.131 -9.258 3.539 1 98.88 99 GLY B C 1
ATOM 1720 O O . GLY B 1 99 ? 3.492 -9.977 4.473 1 98.88 99 GLY B O 1
ATOM 1721 N N . TRP B 1 100 ? 3.857 -9.062 2.465 1 98.94 100 TRP B N 1
ATOM 1722 C CA . TRP B 1 100 ? 5.207 -9.594 2.318 1 98.94 100 TRP B CA 1
ATOM 1723 C C . TRP B 1 100 ? 6.051 -8.703 1.412 1 98.94 100 TRP B C 1
ATOM 1725 O O . TRP B 1 100 ? 5.516 -7.836 0.717 1 98.94 100 TRP B O 1
ATOM 1735 N N . TYR B 1 101 ? 7.332 -8.852 1.498 1 98.88 101 TYR B N 1
ATOM 1736 C CA . TYR B 1 101 ? 8.328 -8.141 0.709 1 98.88 101 TYR B CA 1
ATOM 1737 C C . TYR B 1 101 ? 8.992 -9.07 -0.302 1 98.88 101 TYR B C 1
ATOM 1739 O O . TYR B 1 101 ? 9.289 -10.219 0.01 1 98.88 101 TYR B O 1
ATOM 1747 N N . GLU B 1 102 ? 9.156 -8.594 -1.48 1 98.88 102 GLU B N 1
ATOM 1748 C CA . GLU B 1 102 ? 9.93 -9.266 -2.518 1 98.88 102 GLU B CA 1
ATOM 1749 C C . GLU B 1 102 ? 11.125 -8.422 -2.957 1 98.88 102 GLU B C 1
ATOM 1751 O O . GLU B 1 102 ? 10.953 -7.359 -3.555 1 98.88 102 GLU B O 1
ATOM 1756 N N . ALA B 1 103 ? 12.336 -8.93 -2.789 1 98.69 103 ALA B N 1
ATOM 1757 C CA . ALA B 1 103 ? 13.57 -8.227 -3.135 1 98.69 103 ALA B CA 1
ATOM 1758 C C . ALA B 1 103 ? 13.797 -8.227 -4.645 1 98.69 103 ALA B C 1
ATOM 1760 O O . ALA B 1 103 ? 13.227 -9.047 -5.363 1 98.69 103 ALA B O 1
ATOM 1761 N N . PRO B 1 104 ? 14.641 -7.234 -5.117 1 98.25 104 PRO B N 1
ATOM 1762 C CA . PRO B 1 104 ? 14.961 -7.266 -6.547 1 98.25 104 PRO B CA 1
ATOM 1763 C C . PRO B 1 104 ? 15.445 -8.633 -7.012 1 98.25 104 PRO B C 1
ATOM 1765 O O . PRO B 1 104 ? 16.266 -9.273 -6.34 1 98.25 104 PRO B O 1
ATOM 1768 N N . GLY B 1 105 ? 14.852 -9.094 -8.055 1 97.56 105 GLY B N 1
ATOM 1769 C CA . GLY B 1 105 ? 15.234 -10.375 -8.617 1 97.56 105 GLY B CA 1
ATOM 1770 C C . GLY B 1 105 ? 14.312 -11.508 -8.203 1 97.56 105 GLY B C 1
ATOM 1771 O O . GLY B 1 105 ? 14.438 -12.633 -8.695 1 97.56 105 GLY B O 1
ATOM 1772 N N . SER B 1 106 ? 13.406 -11.273 -7.383 1 98.44 106 SER B N 1
ATOM 1773 C CA . SER B 1 106 ? 12.531 -12.32 -6.859 1 98.44 106 SER B CA 1
ATOM 1774 C C . SER B 1 106 ? 11.672 -12.93 -7.965 1 98.44 106 SER B C 1
ATOM 1776 O O . SER B 1 106 ? 11.227 -12.219 -8.867 1 98.44 106 SER B O 1
ATOM 1778 N N . ARG B 1 107 ? 11.469 -14.172 -7.84 1 98.69 107 ARG B N 1
ATOM 1779 C CA . ARG B 1 107 ? 10.539 -14.938 -8.664 1 98.69 107 ARG B CA 1
ATOM 1780 C C . ARG B 1 107 ? 9.25 -15.227 -7.906 1 98.69 107 ARG B C 1
ATOM 1782 O O . ARG B 1 107 ? 9.266 -15.922 -6.891 1 98.69 107 ARG B O 1
ATOM 1789 N N . HIS B 1 108 ? 8.211 -14.688 -8.32 1 98.5 108 HIS B N 1
ATOM 1790 C CA . HIS B 1 108 ? 6.891 -14.883 -7.73 1 98.5 108 HIS B CA 1
ATOM 1791 C C . HIS B 1 108 ? 6.105 -15.953 -8.477 1 98.5 108 HIS B C 1
ATOM 1793 O O . HIS B 1 108 ? 5.426 -15.656 -9.461 1 98.5 108 HIS B O 1
ATOM 1799 N N . GLN B 1 109 ? 6.109 -17.156 -7.98 1 98.38 109 GLN B N 1
ATOM 1800 C CA . GLN B 1 109 ? 5.613 -18.328 -8.703 1 98.38 109 GLN B CA 1
ATOM 1801 C C . GLN B 1 109 ? 4.102 -18.453 -8.555 1 98.38 109 GLN B C 1
ATOM 1803 O O . GLN B 1 109 ? 3.418 -18.891 -9.484 1 98.38 109 GLN B O 1
ATOM 1808 N N . VAL B 1 110 ? 3.648 -18.125 -7.34 1 98.5 110 VAL B N 1
ATOM 1809 C CA . VAL B 1 110 ? 2.213 -18.234 -7.098 1 98.5 110 VAL B CA 1
ATOM 1810 C C . VAL B 1 110 ? 1.703 -16.938 -6.453 1 98.5 110 VAL B C 1
ATOM 1812 O O . VAL B 1 110 ? 2.262 -16.469 -5.457 1 98.5 110 VAL B O 1
ATOM 1815 N N . SER B 1 111 ? 0.787 -16.375 -6.965 1 98.38 111 SER B N 1
ATOM 1816 C CA . SER B 1 111 ? -0.073 -15.344 -6.406 1 98.38 111 SER B CA 1
ATOM 1817 C C . SER B 1 111 ? -1.531 -15.562 -6.797 1 98.38 111 SER B C 1
ATOM 1819 O O . SER B 1 111 ? -1.912 -15.344 -7.945 1 98.38 111 SER B O 1
ATOM 1821 N N . ARG B 1 112 ? -2.334 -15.969 -5.824 1 98.31 112 ARG B N 1
ATOM 1822 C CA . ARG B 1 112 ? -3.672 -16.406 -6.223 1 98.31 112 ARG B CA 1
ATOM 1823 C C . ARG B 1 112 ? -4.676 -16.172 -5.098 1 98.31 112 ARG B C 1
ATOM 1825 O O . ARG B 1 112 ? -4.32 -16.234 -3.918 1 98.31 112 ARG B O 1
ATOM 1832 N N . ASN B 1 113 ? -5.891 -15.922 -5.57 1 98.81 113 ASN B N 1
ATOM 1833 C CA . ASN B 1 113 ? -7.004 -15.867 -4.629 1 98.81 113 ASN B CA 1
ATOM 1834 C C . ASN B 1 113 ? -7.184 -17.188 -3.895 1 98.81 113 ASN B C 1
ATOM 1836 O O . ASN B 1 113 ? -7.297 -18.25 -4.527 1 98.81 113 ASN B O 1
ATOM 1840 N N . ALA B 1 114 ? -7.238 -17.141 -2.574 1 98.81 114 ALA B N 1
ATOM 1841 C CA . ALA B 1 114 ? -7.375 -18.359 -1.777 1 98.81 114 ALA B CA 1
ATOM 1842 C C . ALA B 1 114 ? -8.812 -18.844 -1.774 1 98.81 114 ALA B C 1
ATOM 1844 O O . ALA B 1 114 ? -9.086 -19.984 -1.365 1 98.81 114 ALA B O 1
ATOM 1845 N N . SER B 1 115 ? -9.695 -18 -2.137 1 98.88 115 SER B N 1
ATOM 1846 C CA . SER B 1 115 ? -11.117 -18.344 -2.072 1 98.88 115 SER B CA 1
ATOM 1847 C C . SER B 1 115 ? -11.656 -18.703 -3.449 1 98.88 115 SER B C 1
ATOM 1849 O O . SER B 1 115 ? -11.328 -18.062 -4.445 1 98.88 115 SER B O 1
ATOM 1851 N N . ALA B 1 116 ? -12.531 -19.672 -3.523 1 98.31 116 ALA B N 1
ATOM 1852 C CA . ALA B 1 116 ? -13.219 -20.047 -4.754 1 98.31 116 ALA B CA 1
ATOM 1853 C C . ALA B 1 116 ? -14.523 -19.266 -4.914 1 98.31 116 ALA B C 1
ATOM 1855 O O . ALA B 1 116 ? -15.172 -19.344 -5.961 1 98.31 116 ALA B O 1
ATOM 1856 N N . THR B 1 117 ? -14.891 -18.469 -3.922 1 98.69 117 THR B N 1
ATOM 1857 C CA . THR B 1 117 ? -16.219 -17.859 -3.988 1 98.69 117 THR B CA 1
ATOM 1858 C C . THR B 1 117 ? -16.141 -16.344 -3.775 1 98.69 117 THR B C 1
ATOM 1860 O O . THR B 1 117 ? -17.016 -15.602 -4.223 1 98.69 117 THR B O 1
ATOM 1863 N N . GLU B 1 118 ? -15.148 -15.844 -3.064 1 98.75 118 GLU B N 1
ATOM 1864 C CA . GLU B 1 118 ? -15.023 -14.422 -2.76 1 98.75 118 GLU B CA 1
ATOM 1865 C C . GLU B 1 118 ? -13.82 -13.812 -3.469 1 98.75 118 GLU B C 1
ATOM 1867 O O . GLU B 1 118 ? -12.789 -14.469 -3.639 1 98.75 118 GLU B O 1
ATOM 1872 N N . PRO B 1 119 ? -13.922 -12.547 -3.838 1 98.62 119 PRO B N 1
ATOM 1873 C CA . PRO B 1 119 ? -12.758 -11.891 -4.445 1 98.62 119 PRO B CA 1
ATOM 1874 C C . PRO B 1 119 ? -11.648 -11.602 -3.436 1 98.62 119 PRO B C 1
ATOM 1876 O O . PRO B 1 119 ? -11.875 -11.695 -2.225 1 98.62 119 PRO B O 1
ATOM 1879 N N . ALA B 1 120 ? -10.492 -11.297 -3.945 1 98.81 120 ALA B N 1
ATOM 1880 C CA . ALA B 1 120 ? -9.359 -10.82 -3.158 1 98.81 120 ALA B CA 1
ATOM 1881 C C . ALA B 1 120 ? -8.656 -9.664 -3.857 1 98.81 120 ALA B C 1
ATOM 1883 O O . ALA B 1 120 ? -8.883 -9.406 -5.039 1 98.81 120 ALA B O 1
ATOM 1884 N N . GLN B 1 121 ? -7.859 -8.922 -3.035 1 98.88 121 GLN B N 1
ATOM 1885 C CA . GLN B 1 121 ? -7.148 -7.781 -3.598 1 98.88 121 GLN B CA 1
ATOM 1886 C C . GLN B 1 121 ? -5.812 -7.562 -2.896 1 98.88 121 GLN B C 1
ATOM 1888 O O . GLN B 1 121 ? -5.707 -7.742 -1.681 1 98.88 121 GLN B O 1
ATOM 1893 N N . LEU B 1 122 ? -4.836 -7.191 -3.656 1 98.88 122 LEU B N 1
ATOM 1894 C CA . LEU B 1 122 ? -3.57 -6.676 -3.143 1 98.88 122 LEU B CA 1
ATOM 1895 C C . LEU B 1 122 ? -3.449 -5.18 -3.396 1 98.88 122 LEU B C 1
ATOM 1897 O O . L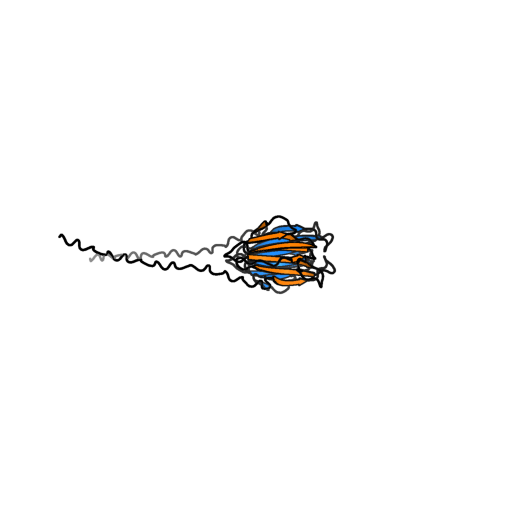EU B 1 122 ? -3.953 -4.672 -4.402 1 98.88 122 LEU B O 1
ATOM 1901 N N . VAL B 1 123 ? -2.869 -4.48 -2.523 1 98.94 123 VAL B N 1
ATOM 1902 C CA . VAL B 1 123 ? -2.209 -3.211 -2.807 1 98.94 123 VAL B CA 1
ATOM 1903 C C . VAL B 1 123 ? -0.696 -3.41 -2.84 1 98.94 123 VAL B C 1
ATOM 1905 O O . VAL B 1 123 ? -0.12 -3.99 -1.917 1 98.94 123 VAL B O 1
ATOM 1908 N N . VAL B 1 124 ? -0.075 -2.945 -3.916 1 98.88 124 VAL B N 1
ATOM 1909 C CA . VAL B 1 124 ? 1.35 -3.197 -4.102 1 98.88 124 VAL B CA 1
ATOM 1910 C C . VAL B 1 124 ? 2.094 -1.872 -4.25 1 98.88 124 VAL B C 1
ATOM 1912 O O . VAL B 1 124 ? 1.557 -0.91 -4.801 1 98.88 124 VAL B O 1
ATOM 1915 N N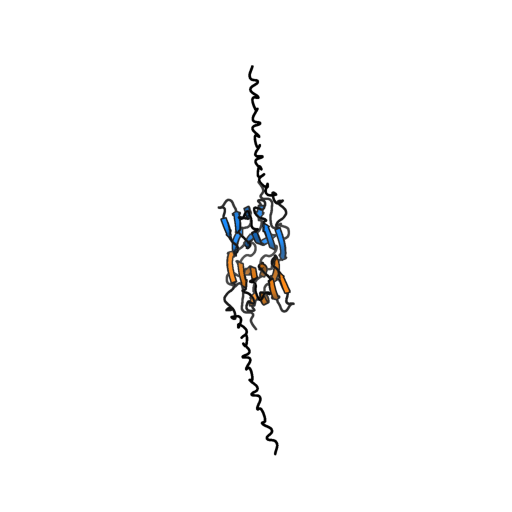 . PHE B 1 125 ? 3.227 -1.815 -3.74 1 98.94 125 PHE B N 1
ATOM 1916 C CA . PHE B 1 125 ? 4.207 -0.747 -3.889 1 98.94 125 PHE B CA 1
ATOM 1917 C C . PHE B 1 125 ? 5.52 -1.289 -4.449 1 98.94 125 PHE B C 1
ATOM 1919 O O . PHE B 1 125 ? 6.07 -2.26 -3.928 1 98.94 125 PHE B O 1
ATOM 1926 N N . GLY B 1 126 ? 5.996 -0.708 -5.523 1 98.75 126 GLY B N 1
ATOM 1927 C CA . GLY B 1 126 ? 7.25 -1.114 -6.137 1 98.75 126 GLY B CA 1
ATOM 1928 C C . GLY B 1 126 ? 8.211 0.041 -6.355 1 98.75 126 GLY B C 1
ATOM 1929 O O . GLY B 1 126 ? 7.781 1.175 -6.582 1 98.75 126 GLY B O 1
ATOM 1930 N N . LEU B 1 127 ? 9.492 -0.209 -6.223 1 98.69 127 LEU B N 1
ATOM 1931 C CA . LEU B 1 127 ? 10.547 0.687 -6.672 1 98.69 127 LEU B CA 1
ATOM 1932 C C . LEU B 1 127 ? 11.258 0.121 -7.898 1 98.69 127 LEU B C 1
ATOM 1934 O O . LEU B 1 127 ? 12.047 -0.817 -7.785 1 98.69 127 LEU B O 1
ATOM 1938 N N . THR B 1 128 ? 10.914 0.699 -9.039 1 96.88 128 THR B N 1
ATOM 1939 C CA . THR B 1 128 ? 11.406 0.154 -10.297 1 96.88 128 THR B CA 1
ATOM 1940 C C . THR B 1 128 ? 12.188 1.212 -11.07 1 96.88 128 THR B C 1
ATOM 1942 O O . THR B 1 128 ? 12.016 2.41 -10.836 1 96.88 128 THR B O 1
ATOM 1945 N N . GLY B 1 129 ? 12.992 0.748 -11.961 1 93.94 129 GLY B N 1
ATOM 1946 C CA . GLY B 1 129 ? 13.609 1.691 -12.883 1 93.94 129 GLY B CA 1
ATOM 1947 C C . GLY B 1 129 ? 12.602 2.391 -13.781 1 93.94 129 GLY B C 1
ATOM 1948 O O . GLY B 1 129 ? 11.5 1.884 -13.992 1 93.94 129 GLY B O 1
ATOM 1949 N N . GLU B 1 130 ? 12.898 3.605 -14.258 1 88.69 130 GLU B N 1
ATOM 1950 C CA . GLU B 1 130 ? 11.984 4.441 -15.031 1 88.69 130 GLU B CA 1
ATOM 1951 C C . GLU B 1 130 ? 11.43 3.686 -16.234 1 88.69 130 GLU B C 1
ATOM 1953 O O . GLU B 1 130 ? 10.266 3.863 -16.594 1 88.69 130 GLU B O 1
ATOM 1958 N N . HIS B 1 131 ? 12.164 2.762 -16.812 1 88.69 131 HIS B N 1
ATOM 1959 C CA . HIS B 1 131 ? 11.664 2.037 -17.969 1 88.69 131 HIS B CA 1
ATOM 1960 C C . HIS B 1 131 ? 11.562 0.542 -17.688 1 88.69 131 HIS B C 1
ATOM 1962 O O . HIS B 1 131 ? 11.594 -0.274 -18.609 1 88.69 131 HIS B O 1
ATOM 1968 N N . VAL B 1 132 ? 11.422 0.282 -16.5 1 92.19 132 VAL B N 1
ATOM 1969 C CA . VAL B 1 132 ? 11.312 -1.114 -16.094 1 92.19 132 VAL B CA 1
ATOM 1970 C C . VAL B 1 132 ? 9.898 -1.395 -15.586 1 92.19 132 VAL B C 1
ATOM 1972 O O . VAL B 1 132 ? 9.414 -0.727 -14.672 1 92.19 132 VAL B O 1
ATOM 1975 N N . PRO B 1 133 ? 9.258 -2.354 -16.234 1 93.38 133 PRO B N 1
ATOM 1976 C CA . PRO B 1 133 ? 7.902 -2.66 -15.789 1 93.38 133 PRO B CA 1
ATOM 1977 C C . PRO B 1 133 ? 7.867 -3.23 -14.375 1 93.38 133 PRO B C 1
ATOM 1979 O O . PRO B 1 133 ? 8.867 -3.773 -13.898 1 93.38 133 PRO B O 1
ATOM 1982 N N . LEU B 1 134 ? 6.707 -3.16 -13.703 1 95.44 134 LEU B N 1
ATOM 1983 C CA . LEU B 1 134 ? 6.504 -3.676 -12.359 1 95.44 134 LEU B CA 1
ATOM 1984 C C . LEU B 1 134 ? 6.73 -5.184 -12.312 1 95.44 134 LEU B C 1
ATOM 1986 O O . LEU B 1 134 ? 7.195 -5.715 -11.297 1 95.44 134 LEU B O 1
ATOM 1990 N N . THR B 1 135 ? 6.344 -5.859 -13.391 1 95.69 135 THR B N 1
ATOM 1991 C CA . THR B 1 135 ? 6.562 -7.297 -13.508 1 95.69 135 THR B CA 1
ATOM 1992 C C . THR B 1 135 ? 7.254 -7.633 -14.828 1 95.69 135 THR B C 1
ATOM 1994 O O . THR B 1 135 ? 7.066 -6.938 -15.828 1 95.69 135 THR B O 1
ATOM 1997 N N . SER B 1 136 ? 8.07 -8.641 -14.805 1 95 136 SER B N 1
ATOM 1998 C CA . SER B 1 136 ? 8.742 -9.172 -15.984 1 95 136 SER B CA 1
ATOM 1999 C C . SER B 1 136 ? 8.492 -10.664 -16.141 1 95 136 SER B C 1
ATOM 2001 O O . SER B 1 136 ? 8.211 -11.352 -15.148 1 95 136 SER B O 1
ATOM 2003 N N . PRO B 1 137 ? 8.516 -11.125 -17.375 1 94.06 137 PRO B N 1
ATOM 2004 C CA . PRO B 1 137 ? 8.328 -12.57 -17.531 1 94.06 137 PRO B CA 1
ATOM 2005 C C . PRO B 1 137 ? 9.266 -13.391 -16.656 1 94.06 137 PRO B C 1
ATOM 2007 O O . PRO B 1 137 ? 10.422 -13 -16.438 1 94.06 137 PRO B O 1
ATOM 2010 N N . ILE B 1 138 ? 8.688 -14.516 -16.156 1 93.69 138 ILE B N 1
ATOM 2011 C CA . ILE B 1 138 ? 9.391 -15.281 -15.125 1 93.69 138 ILE B CA 1
ATOM 2012 C C . ILE B 1 138 ? 10.664 -15.883 -15.711 1 93.69 138 ILE B C 1
ATOM 2014 O O . ILE B 1 138 ? 11.641 -16.094 -14.992 1 93.69 138 ILE B O 1
ATOM 2018 N N . GLY B 1 139 ? 10.82 -15.883 -17.078 1 78.5 139 GLY B N 1
ATOM 2019 C CA . GLY B 1 139 ? 11.922 -16.562 -17.75 1 78.5 139 GLY B CA 1
ATOM 2020 C C . GLY B 1 139 ? 12.016 -18.031 -17.406 1 78.5 139 GLY B C 1
ATOM 2021 O O . GLY B 1 139 ? 11.258 -18.531 -16.562 1 78.5 139 GLY B O 1
ATOM 2022 N N . GLN B 1 140 ? 12.617 -18.844 -18.188 1 59 140 GLN B N 1
ATOM 2023 C CA . GLN B 1 140 ? 12.961 -20.234 -17.922 1 59 140 GLN B CA 1
ATOM 2024 C C . GLN B 1 140 ? 13.969 -20.344 -16.781 1 59 140 GLN B C 1
ATOM 2026 O O . GLN B 1 140 ? 14.766 -19.422 -16.562 1 59 140 GLN B O 1
#

Radius of gyration: 31.71 Å; Cα contacts (8 Å, |Δi|>4): 659; chains: 2; bounding box: 103×106×67 Å

Solvent-accessible surface area (backbone atoms only — not comparable to full-atom values): 15770 Å² total; per-residue (Å²): 138,83,80,78,77,77,76,77,76,77,78,76,78,76,76,76,78,75,78,73,78,68,73,74,72,69,74,74,72,74,80,58,86,40,65,42,80,65,50,72,41,74,45,90,68,24,76,78,28,25,40,37,33,32,37,36,56,23,52,45,55,31,57,55,79,50,24,24,23,75,27,41,35,38,39,31,25,54,32,49,33,37,34,38,21,48,68,86,50,71,78,41,80,36,42,52,71,33,65,54,77,40,54,59,66,33,37,38,63,38,43,28,26,67,33,75,79,47,53,20,28,34,41,34,43,32,46,23,46,79,90,44,64,84,62,40,77,54,70,132,136,82,80,76,78,77,76,78,77,80,78,78,77,76,77,77,78,75,79,74,78,67,73,73,71,71,71,73,70,71,81,57,86,40,66,43,81,64,50,71,42,74,44,88,68,24,76,78,28,26,39,36,32,30,38,36,56,24,53,45,54,30,58,56,78,50,24,23,23,75,28,41,35,38,40,30,25,54,32,50,34,37,33,39,19,50,68,86,48,70,78,42,80,37,43,51,71,34,65,54,77,40,54,57,65,32,37,38,64,39,44,28,26,66,33,75,80,46,55,20,29,34,42,34,42,32,46,23,47,79,88,45,64,82,62,41,76,54,69,134

Organism: NCBI:txid488447

pLDDT: mean 84.45, std 23.68, range [31.39, 99.0]

InterPro domains:
  IPR011051 RmlC-like cupin domain superfamily [SSF51182] (31-125)
  IPR013096 Cupin 2, conserved barrel [PF07883] (55-124)
  IPR014710 RmlC-like jelly roll fold [G3DSA:2.60.120.10] (23-136)

Foldseek 3Di:
DDPPPPPPPPPPPPPPPPPPPPPPPPPPPPLPDQKAWPDWDDDPVQPQWIKTKIKGKADQWRWHAKWFFQAKKKKAKQAAWKWWDKPNDDTDIHGHPDIDIDHGGMIIHTITHPGNHHMIMMIMITIGGPPDDRTHHNDD/DPPPPPPPPPPPPPPPPPPPPPPPPPPPPPLPPQKAWPDWDDDPVQPQWIKTKIKGKADQWRWHAKWFFQAKKKKAKQAAWKWWDKPNDDTDIHGHGDIDIDHGGMII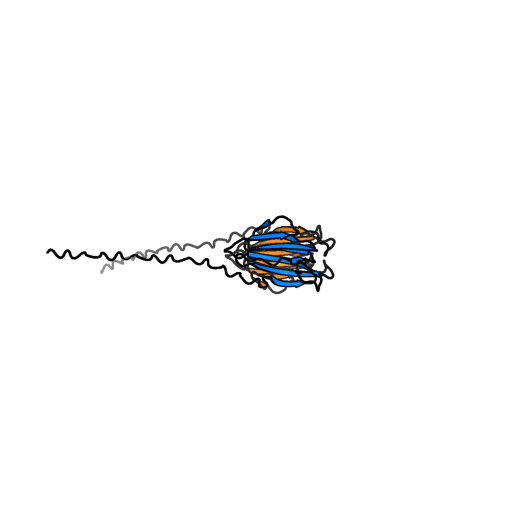HTITHPGNHHMIMMIMITIGGPPDDRTHHNDD

Nearest PDB structures (foldseek):
  4b29-assembly1_A  TM=8.441E-01  e=2.307E-05  Roseovarius nubinhibens ISM
  8x0v-assembly1_B  TM=8.220E-01  e=3.902E-05  Stachybotrys sp.
  4bif-assembly1_C  TM=7.825E-01  e=3.000E-05  Granulicella tundricola MP5ACTX9
  8oz8-assembly1_A  TM=7.867E-01  e=6.953E-05  Granulicella tundricola
  2b8m-assembly1_A-2  TM=7.875E-01  e=1.058E-04  Methanocaldococcus jannaschii